Protein AF-U1NAF3-F1 (afdb_monomer_lite)

Foldseek 3Di:
DVVVVVVVVVQVLQDDVNAGQADPVNVVLDDPVLVVVSSVLSNLLLVCQCQQLVPNVVRDHDDPVLSNLLSVLVNVLQVVLCVVVVHHDPDDALVSVLVVLVVVVPDPPDDLLRSQSSNVSVQSSQVCCCPPVVDPDDHDHPDHGDNCVVPPPPDDDQDPVNVVVVVVVVVCPPPPPPPPPDDDDD

Radius of gyration: 25.32 Å; chains: 1; bounding box: 91×50×42 Å

Organism: NCBI:txid1238425

InterPro domains:
  IPR011010 DNA breaking-rejoining enzyme, catalytic core [SSF56349] (47-175)
  IPR044068 Core-binding (CB) domain [PS51900] (39-130)

Sequence (186 aa):
MEGQSMNRTYDNDNKHHGVPLVTEKSREYLNPRQEIDYREFRRSLAEWLDYQGKNPSKADGYSDSVVKTTMNRLDLFFRFIWEQQQRYTTSIRTDEADDWMKALAKRDDISESSACHYQKAAHKYFKYLRNEKDREITWEPAIEFSDPSTNYQVREYLTREERTQLREAVMEYETIPHYNSLSPEE

pLDDT: mean 83.72, std 15.88, range [37.69, 97.12]

Structure (mmCIF, N/CA/C/O backbone):
data_AF-U1NAF3-F1
#
_entry.id   AF-U1NAF3-F1
#
loop_
_atom_site.group_PDB
_atom_site.id
_atom_site.type_symbol
_atom_site.label_atom_id
_atom_site.label_alt_id
_atom_site.label_comp_id
_atom_site.label_asym_id
_atom_site.label_entity_id
_atom_site.label_seq_id
_atom_site.pdbx_PDB_ins_code
_atom_site.Cartn_x
_atom_site.Cartn_y
_atom_site.Cartn_z
_atom_site.occupancy
_atom_site.B_iso_or_equiv
_atom_site.auth_seq_id
_atom_site.auth_comp_id
_atom_site.auth_asym_id
_atom_site.auth_atom_id
_atom_site.pdbx_PDB_model_num
ATOM 1 N N . MET A 1 1 ? 5.310 -28.184 24.557 1.00 46.91 1 MET A N 1
ATOM 2 C CA . MET A 1 1 ? 5.696 -28.255 23.127 1.00 46.91 1 MET A CA 1
ATOM 3 C C . MET A 1 1 ? 4.593 -27.790 22.166 1.00 46.91 1 MET A C 1
ATOM 5 O O . MET A 1 1 ? 4.865 -27.694 20.982 1.00 46.91 1 MET A O 1
ATOM 9 N N . GLU A 1 2 ? 3.395 -27.414 22.632 1.00 43.25 2 GLU A N 1
ATOM 10 C CA . GLU A 1 2 ? 2.297 -26.962 21.749 1.00 43.25 2 GLU A CA 1
ATOM 11 C C . GLU A 1 2 ? 2.420 -25.498 21.285 1.00 43.25 2 GLU A C 1
ATOM 13 O O . GLU A 1 2 ? 1.990 -25.157 20.185 1.00 43.25 2 GLU A O 1
ATOM 18 N N . GLY A 1 3 ? 3.085 -24.638 22.069 1.00 41.44 3 GLY A N 1
ATOM 19 C CA . GLY A 1 3 ? 3.242 -23.214 21.742 1.00 41.44 3 GLY A CA 1
ATOM 20 C C . GLY A 1 3 ? 4.131 -22.919 20.525 1.00 41.44 3 GLY A C 1
ATOM 21 O O . GLY A 1 3 ? 3.900 -21.935 19.835 1.00 41.44 3 GLY A O 1
ATOM 22 N N . GLN A 1 4 ? 5.116 -23.772 20.211 1.00 41.09 4 GLN A N 1
ATOM 23 C CA . GLN A 1 4 ? 5.952 -23.602 19.008 1.00 41.09 4 GLN A CA 1
ATOM 24 C C . GLN A 1 4 ? 5.257 -24.103 17.733 1.00 41.09 4 GLN A C 1
ATOM 26 O O . GLN A 1 4 ? 5.462 -23.531 16.663 1.00 41.09 4 GLN A O 1
ATOM 31 N N . SER A 1 5 ? 4.408 -25.128 17.842 1.00 42.72 5 SER A N 1
ATOM 32 C CA . SER A 1 5 ? 3.664 -25.687 16.708 1.00 42.72 5 SER A CA 1
ATOM 33 C C . SER A 1 5 ? 2.532 -24.760 16.256 1.00 42.72 5 SER A C 1
ATOM 35 O O . SER A 1 5 ? 2.398 -24.513 15.063 1.00 42.72 5 SER A O 1
ATOM 37 N N . MET A 1 6 ? 1.788 -24.162 17.196 1.00 41.81 6 MET A N 1
ATOM 38 C CA . MET A 1 6 ? 0.748 -23.164 16.890 1.00 41.81 6 MET A CA 1
ATOM 39 C C . MET A 1 6 ? 1.330 -21.902 16.236 1.00 41.81 6 MET A C 1
ATOM 41 O O . MET A 1 6 ? 0.753 -21.377 15.288 1.00 41.81 6 MET A O 1
ATOM 45 N N . ASN A 1 7 ? 2.505 -21.447 16.687 1.00 52.59 7 ASN A N 1
ATOM 46 C CA . ASN A 1 7 ? 3.151 -20.243 16.158 1.00 52.59 7 ASN A CA 1
ATOM 47 C C . ASN A 1 7 ? 3.686 -20.443 14.722 1.00 52.59 7 ASN A C 1
ATOM 49 O O . ASN A 1 7 ? 3.641 -19.528 13.906 1.00 52.59 7 ASN A O 1
ATOM 53 N N . ARG A 1 8 ? 4.133 -21.663 14.375 1.00 50.62 8 ARG A N 1
ATOM 54 C CA . ARG A 1 8 ? 4.571 -22.014 13.009 1.00 50.62 8 ARG A CA 1
ATOM 55 C C . ARG A 1 8 ? 3.418 -22.093 12.007 1.00 50.62 8 ARG A C 1
ATOM 57 O O . ARG A 1 8 ? 3.578 -21.630 10.881 1.00 50.62 8 ARG A O 1
ATOM 64 N N . THR A 1 9 ? 2.278 -22.663 12.398 1.00 55.56 9 THR A N 1
ATOM 65 C CA . THR A 1 9 ? 1.084 -22.715 11.535 1.00 55.56 9 THR A CA 1
ATOM 66 C C . THR A 1 9 ? 0.524 -21.312 11.316 1.00 55.56 9 THR A C 1
ATOM 68 O O . THR A 1 9 ? 0.253 -20.926 10.184 1.00 55.56 9 THR A O 1
ATOM 71 N N . TYR A 1 10 ? 0.476 -20.502 12.379 1.00 56.78 10 TYR A N 1
ATOM 72 C CA . TYR A 1 10 ? 0.034 -19.111 12.308 1.00 56.78 10 TYR A CA 1
ATOM 73 C C . TYR A 1 10 ? 0.895 -18.243 11.376 1.00 56.78 10 TYR A C 1
ATOM 75 O O . TYR A 1 10 ? 0.372 -17.414 10.634 1.00 56.78 10 TYR A O 1
ATOM 83 N N . ASP A 1 11 ? 2.218 -18.439 11.385 1.00 63.47 11 ASP A N 1
ATOM 84 C CA . ASP A 1 11 ? 3.148 -17.679 10.541 1.00 63.47 11 ASP A CA 1
ATOM 85 C C . ASP A 1 11 ? 3.080 -18.071 9.051 1.00 63.47 11 ASP A C 1
ATOM 87 O O . ASP A 1 11 ? 3.305 -17.226 8.182 1.00 63.47 11 ASP A O 1
ATOM 91 N N . ASN A 1 12 ? 2.717 -19.321 8.733 1.00 68.00 12 ASN A N 1
ATOM 92 C CA . ASN A 1 12 ? 2.435 -19.730 7.351 1.00 68.00 12 ASN A CA 1
ATOM 93 C C . ASN A 1 12 ? 1.076 -19.207 6.866 1.00 68.00 12 ASN A C 1
ATOM 95 O O . ASN A 1 12 ? 0.981 -18.713 5.743 1.00 68.00 12 ASN A O 1
ATOM 99 N N . ASP A 1 13 ? 0.050 -19.225 7.719 1.00 81.12 13 ASP A N 1
ATOM 100 C CA . ASP A 1 13 ? -1.283 -18.715 7.375 1.00 81.12 13 ASP A CA 1
ATOM 101 C C . ASP A 1 13 ? -1.326 -17.182 7.257 1.00 81.12 13 ASP A C 1
ATOM 103 O O . ASP A 1 13 ? -2.229 -16.617 6.638 1.00 81.12 13 ASP A O 1
ATOM 107 N N . ASN A 1 14 ? -0.343 -16.473 7.810 1.00 87.38 14 ASN A N 1
ATOM 108 C CA . ASN A 1 14 ? -0.238 -15.020 7.703 1.00 87.38 14 ASN A CA 1
ATOM 109 C C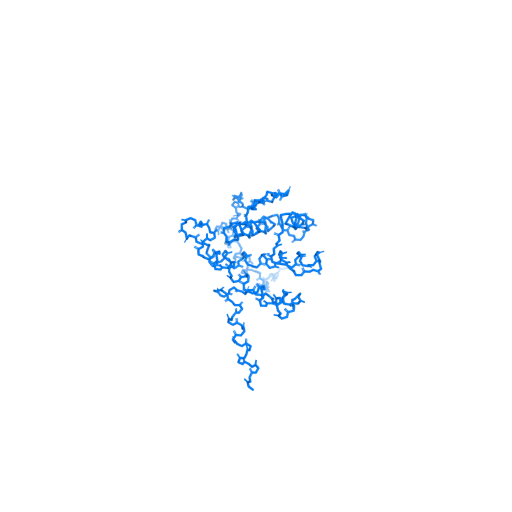 . ASN A 1 14 ? 0.554 -14.546 6.471 1.00 87.38 14 ASN A C 1
ATOM 111 O O . ASN A 1 14 ? 0.928 -13.374 6.400 1.00 87.38 14 ASN A O 1
ATOM 115 N N . LYS A 1 15 ? 0.849 -15.419 5.502 1.00 90.31 15 LYS A N 1
ATOM 116 C CA . LYS A 1 15 ? 1.635 -15.057 4.317 1.00 90.31 15 LYS A CA 1
ATOM 117 C C . LYS A 1 15 ? 0.923 -15.438 3.025 1.00 90.31 15 LYS A C 1
ATOM 119 O O . LYS A 1 15 ? 0.349 -16.513 2.911 1.00 90.31 15 LYS A O 1
ATOM 124 N N . HIS A 1 16 ? 1.039 -14.569 2.027 1.00 88.56 16 HIS A N 1
ATOM 125 C CA . HIS A 1 16 ? 0.713 -14.865 0.633 1.00 88.56 16 HIS A CA 1
ATOM 126 C C . HIS A 1 16 ? 1.976 -14.639 -0.204 1.00 88.56 16 HIS A C 1
ATOM 128 O O . HIS A 1 16 ? 2.497 -13.526 -0.226 1.00 88.56 16 HIS A O 1
ATOM 134 N N . HIS A 1 17 ? 2.539 -15.701 -0.791 1.00 86.56 17 HIS A N 1
ATOM 135 C CA . HIS A 1 17 ? 3.821 -15.671 -1.526 1.00 86.56 17 HIS A CA 1
ATOM 136 C C . HIS A 1 17 ? 4.950 -14.920 -0.776 1.00 86.56 17 HIS A C 1
ATOM 138 O O . HIS A 1 17 ? 5.700 -14.121 -1.332 1.00 86.56 17 HIS A O 1
ATOM 144 N N . GLY A 1 18 ? 5.053 -15.135 0.543 1.00 85.25 18 GLY A N 1
ATOM 145 C CA . GLY A 1 18 ? 6.051 -14.479 1.402 1.00 85.25 18 GLY A CA 1
ATOM 146 C C . GLY A 1 18 ? 5.739 -13.023 1.784 1.00 85.25 18 GLY A C 1
ATOM 147 O O . GLY A 1 18 ? 6.517 -12.402 2.511 1.00 85.25 18 GLY A O 1
ATOM 148 N N . VAL A 1 19 ? 4.607 -12.473 1.341 1.00 86.81 19 VAL A N 1
ATOM 149 C CA . VAL A 1 19 ? 4.095 -11.163 1.761 1.00 86.81 19 VAL A CA 1
ATOM 150 C C . VAL A 1 19 ? 3.282 -11.323 3.048 1.00 86.81 19 VAL A C 1
ATOM 152 O O . VAL A 1 19 ? 2.332 -12.106 3.050 1.00 86.81 19 VAL A O 1
ATOM 155 N N . PRO A 1 20 ? 3.604 -10.597 4.136 1.00 91.88 20 PRO A N 1
ATOM 156 C CA . PRO A 1 20 ? 2.815 -10.653 5.361 1.00 91.88 20 PRO A CA 1
ATOM 157 C C . PRO A 1 20 ? 1.426 -10.032 5.146 1.00 91.88 20 PRO A C 1
ATOM 159 O O . PRO A 1 20 ? 1.296 -8.872 4.739 1.00 91.88 20 PRO A O 1
ATOM 162 N N . LEU A 1 21 ? 0.382 -10.805 5.441 1.00 94.00 21 LEU A N 1
ATOM 163 C CA . LEU A 1 21 ? -1.014 -10.387 5.342 1.00 94.00 21 LEU A CA 1
ATOM 164 C C . LEU A 1 21 ? -1.362 -9.407 6.463 1.00 94.00 21 LEU A C 1
ATOM 166 O O . LEU A 1 21 ? -1.836 -8.310 6.179 1.00 94.00 21 LEU A O 1
ATOM 170 N N . VAL A 1 22 ? -1.043 -9.748 7.710 1.00 94.81 22 VAL A N 1
ATOM 171 C CA . VAL A 1 22 ? -1.152 -8.860 8.872 1.00 94.81 22 VAL A CA 1
ATOM 172 C C . VAL A 1 22 ? 0.248 -8.543 9.378 1.00 94.81 22 VAL A C 1
ATOM 174 O O . VAL A 1 22 ? 1.009 -9.442 9.744 1.00 94.81 22 VAL A O 1
ATOM 177 N N . THR A 1 23 ? 0.610 -7.262 9.380 1.00 94.12 23 THR A N 1
ATOM 178 C CA . THR A 1 23 ? 1.881 -6.813 9.957 1.00 94.12 23 THR A CA 1
ATOM 179 C C . THR A 1 23 ? 1.796 -6.776 11.482 1.00 94.12 23 THR A C 1
ATOM 181 O O . THR A 1 23 ? 0.712 -6.642 12.048 1.00 94.12 23 THR A O 1
ATOM 184 N N . GLU A 1 24 ? 2.942 -6.853 12.157 1.00 91.75 24 GLU A N 1
ATOM 185 C CA . GLU A 1 24 ? 3.007 -6.729 13.620 1.00 91.75 24 GLU A CA 1
ATOM 186 C C . GLU A 1 24 ? 2.400 -5.404 14.102 1.00 91.75 24 GLU A C 1
ATOM 188 O O . GLU A 1 24 ? 1.551 -5.407 14.985 1.00 91.75 24 GLU A O 1
ATOM 193 N N . LYS A 1 25 ? 2.710 -4.300 13.409 1.00 94.00 25 LYS A N 1
ATOM 194 C CA . LYS A 1 25 ? 2.124 -2.983 13.695 1.00 94.00 25 LYS A CA 1
ATOM 195 C C . LYS A 1 25 ? 0.609 -2.956 13.533 1.00 94.00 25 LYS A C 1
ATOM 197 O O . LYS A 1 25 ? -0.060 -2.271 14.287 1.00 94.00 25 LYS A O 1
ATOM 202 N N . SER A 1 26 ? 0.052 -3.660 12.548 1.00 94.00 26 SER A N 1
ATOM 203 C CA . SER A 1 26 ? -1.405 -3.749 12.394 1.00 94.00 26 SER A CA 1
ATOM 204 C C . SER A 1 26 ? -2.039 -4.581 13.496 1.00 94.00 26 SER A C 1
ATOM 206 O O . SER A 1 26 ? -3.124 -4.236 13.947 1.00 94.00 26 SER A O 1
ATOM 208 N N . ARG A 1 27 ? -1.359 -5.622 13.986 1.00 93.12 27 ARG A N 1
ATOM 209 C CA . ARG A 1 27 ? -1.853 -6.452 15.092 1.00 93.12 27 ARG A CA 1
ATOM 210 C C . ARG A 1 27 ? -2.098 -5.644 16.368 1.00 93.12 27 ARG A C 1
ATOM 212 O O . ARG A 1 27 ? -3.056 -5.930 17.072 1.00 93.12 27 ARG A O 1
ATOM 219 N N . GLU A 1 28 ? -1.303 -4.607 16.628 1.00 93.56 28 GLU A N 1
ATOM 220 C CA . GLU A 1 28 ? -1.479 -3.715 17.788 1.00 93.56 28 GLU A CA 1
ATOM 221 C C . GLU A 1 28 ? -2.848 -3.003 17.815 1.00 93.56 28 GLU A C 1
ATOM 223 O O . GLU A 1 28 ? -3.338 -2.661 18.889 1.00 93.56 28 GLU A O 1
ATOM 228 N N . TYR A 1 29 ? -3.494 -2.822 16.657 1.00 92.62 29 TYR A N 1
ATOM 229 C CA . TYR A 1 29 ? -4.808 -2.172 16.531 1.00 92.62 29 TYR A CA 1
ATOM 230 C C . TYR A 1 29 ? -5.981 -3.161 16.554 1.00 92.62 29 TYR A C 1
ATOM 232 O O . TYR A 1 29 ? -7.140 -2.740 16.563 1.00 92.62 29 TYR A O 1
ATOM 240 N N . LEU A 1 30 ? -5.709 -4.467 16.497 1.00 94.38 30 LEU A N 1
ATOM 241 C CA . LEU A 1 30 ? -6.710 -5.483 16.188 1.00 94.38 30 LEU A CA 1
ATOM 242 C C . LEU A 1 30 ? -6.929 -6.410 17.377 1.00 94.38 30 LEU A C 1
ATOM 244 O O . LEU A 1 30 ? -5.997 -6.945 17.970 1.00 94.38 30 LEU A O 1
ATOM 248 N N . ASN A 1 31 ? -8.196 -6.672 17.685 1.00 93.88 31 ASN A N 1
ATOM 249 C CA . ASN A 1 31 ? -8.542 -7.813 18.525 1.00 93.88 31 ASN A CA 1
ATOM 250 C C . ASN A 1 31 ? -8.482 -9.127 17.709 1.00 93.88 31 ASN A C 1
ATOM 252 O O . ASN A 1 31 ? -8.490 -9.084 16.477 1.00 93.88 31 ASN A O 1
ATOM 256 N N . PRO A 1 32 ? -8.510 -10.312 18.352 1.00 93.38 32 PRO A N 1
ATOM 257 C CA . PRO A 1 32 ? -8.361 -11.588 17.645 1.00 93.38 32 PRO A CA 1
ATOM 258 C C . PRO A 1 32 ? -9.374 -11.833 16.515 1.00 93.38 32 PRO A C 1
ATOM 260 O O . PRO A 1 32 ? -9.040 -12.461 15.514 1.00 93.38 32 PRO A O 1
ATOM 263 N N . ARG A 1 33 ? -10.616 -11.338 16.638 1.00 93.69 33 ARG A N 1
ATOM 264 C CA . ARG A 1 33 ? -11.631 -11.484 15.578 1.00 93.69 33 ARG A CA 1
ATOM 265 C C . ARG A 1 33 ? -11.347 -10.557 14.399 1.00 93.69 33 ARG A C 1
ATOM 267 O O . ARG A 1 33 ? -11.470 -10.982 13.257 1.00 93.69 33 ARG A O 1
ATOM 274 N N . GLN A 1 34 ? -10.953 -9.318 14.681 1.00 95.88 34 GLN A N 1
ATOM 275 C CA . GLN A 1 34 ? -10.576 -8.340 13.660 1.00 95.88 34 GLN A CA 1
ATOM 276 C C . GLN A 1 34 ? -9.285 -8.744 12.945 1.00 95.88 34 GLN A C 1
ATOM 278 O O . GLN A 1 34 ? -9.158 -8.503 11.752 1.00 95.88 34 GLN A O 1
ATOM 283 N N . GLU A 1 35 ? -8.344 -9.387 13.640 1.00 94.81 35 GLU A N 1
ATOM 284 C CA . GLU A 1 35 ? -7.125 -9.909 13.020 1.00 94.81 35 GLU A CA 1
ATOM 285 C C . GLU A 1 35 ? -7.443 -10.994 11.987 1.00 94.81 35 GLU A C 1
ATOM 287 O O . GLU A 1 35 ? -6.896 -10.960 10.885 1.00 94.81 35 GLU A O 1
ATOM 292 N N . ILE A 1 36 ? -8.360 -11.915 12.304 1.00 94.25 36 ILE A N 1
ATOM 293 C CA . ILE A 1 36 ? -8.815 -12.942 11.358 1.00 94.25 36 ILE A CA 1
ATOM 294 C C . ILE A 1 36 ? -9.509 -12.288 10.157 1.00 94.25 36 ILE A C 1
ATOM 296 O O . ILE A 1 36 ? -9.112 -12.549 9.026 1.00 94.25 36 ILE A O 1
ATOM 300 N N . ASP A 1 37 ? -10.484 -11.403 10.389 1.00 95.25 37 ASP A N 1
ATOM 301 C CA . ASP A 1 37 ? -11.209 -10.707 9.312 1.00 95.25 37 ASP A CA 1
ATOM 302 C C . ASP A 1 37 ? -10.259 -9.905 8.408 1.00 95.25 37 ASP A C 1
ATOM 304 O O . ASP A 1 37 ? -10.293 -10.016 7.181 1.00 95.25 37 ASP A O 1
ATOM 308 N N . TYR A 1 38 ? -9.328 -9.160 9.010 1.00 96.06 38 TYR A N 1
ATOM 309 C CA . TYR A 1 38 ? -8.346 -8.374 8.273 1.00 96.06 38 TYR A CA 1
ATOM 310 C C . TYR A 1 38 ? -7.401 -9.256 7.464 1.00 96.06 38 TYR A C 1
ATOM 312 O O . TYR A 1 38 ? -7.083 -8.919 6.325 1.00 96.06 38 TYR A O 1
ATOM 320 N N . ARG A 1 39 ? -6.966 -10.391 8.021 1.00 95.50 39 ARG A N 1
ATOM 321 C CA . ARG A 1 39 ? -6.111 -11.348 7.317 1.00 95.50 39 ARG A CA 1
ATOM 322 C C . ARG A 1 39 ? -6.809 -11.930 6.095 1.00 95.50 39 ARG A C 1
ATOM 324 O O . ARG A 1 39 ? -6.196 -11.950 5.030 1.00 95.50 39 ARG A O 1
ATOM 331 N N . GLU A 1 40 ? -8.061 -12.358 6.230 1.00 95.00 40 GLU A N 1
ATOM 332 C CA . GLU A 1 40 ? -8.843 -12.891 5.109 1.00 95.00 40 GLU A CA 1
ATOM 333 C C . GLU A 1 40 ? -9.069 -11.820 4.039 1.00 95.00 40 GLU A C 1
ATOM 335 O O . GLU A 1 40 ? -8.797 -12.044 2.861 1.00 95.00 40 GLU A O 1
ATOM 340 N N . PHE A 1 41 ? -9.442 -10.605 4.447 1.00 95.56 41 PHE A N 1
ATOM 341 C CA . PHE A 1 41 ? -9.569 -9.475 3.531 1.00 95.56 41 PHE A CA 1
ATOM 342 C C . PHE A 1 41 ? -8.256 -9.192 2.771 1.00 95.56 41 PHE A C 1
ATOM 344 O O . PHE A 1 41 ? -8.255 -9.032 1.546 1.00 95.56 41 PHE A O 1
ATOM 351 N N . ARG A 1 42 ? -7.123 -9.152 3.484 1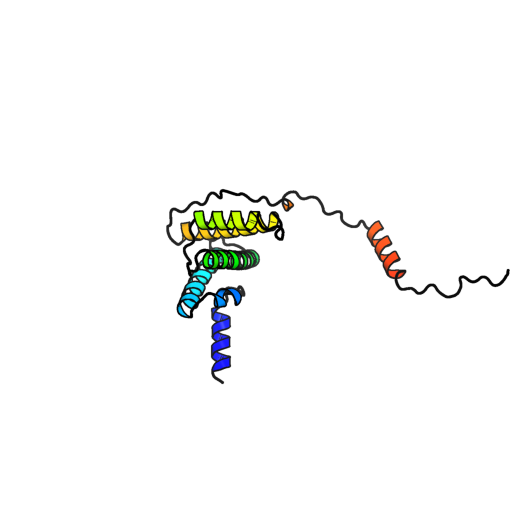.00 95.94 42 ARG A N 1
ATOM 352 C CA . ARG A 1 42 ? -5.785 -8.927 2.912 1.00 95.94 42 ARG A CA 1
ATOM 353 C C . ARG A 1 42 ? -5.371 -10.059 1.976 1.00 95.94 42 ARG A C 1
ATOM 355 O O . ARG A 1 42 ? -4.708 -9.783 0.980 1.00 95.94 42 ARG A O 1
ATOM 362 N N . ARG A 1 43 ? -5.760 -11.301 2.276 1.00 95.62 43 ARG A N 1
ATOM 363 C CA . ARG A 1 43 ? -5.510 -12.475 1.432 1.00 95.62 43 ARG A CA 1
ATOM 364 C C . ARG A 1 43 ? -6.247 -12.361 0.106 1.00 95.62 43 ARG A C 1
ATOM 366 O O . ARG A 1 43 ? -5.591 -12.403 -0.928 1.00 95.62 43 ARG A O 1
ATOM 373 N N . SER A 1 44 ? -7.556 -12.105 0.136 1.00 94.81 44 SER A N 1
ATOM 374 C CA . SER A 1 44 ? -8.347 -11.923 -1.088 1.00 94.81 44 SER A CA 1
ATOM 375 C C . SER A 1 44 ? -7.817 -10.774 -1.946 1.00 94.81 44 SER A C 1
ATOM 377 O O . SER A 1 44 ? -7.740 -10.884 -3.166 1.00 94.81 44 SER A O 1
ATOM 379 N N . LEU A 1 45 ? -7.393 -9.676 -1.312 1.00 95.31 45 LEU A N 1
ATOM 380 C CA . LEU A 1 45 ? -6.772 -8.564 -2.023 1.00 95.31 45 LEU A CA 1
ATOM 381 C C . LEU A 1 45 ? -5.431 -8.957 -2.664 1.00 95.31 45 LEU A C 1
ATOM 383 O O . LEU A 1 45 ? -5.172 -8.569 -3.801 1.00 95.31 45 LEU A O 1
ATOM 387 N N . ALA A 1 46 ? -4.574 -9.693 -1.952 1.00 95.50 46 ALA A N 1
ATOM 388 C CA . ALA A 1 46 ? -3.288 -10.141 -2.481 1.00 95.50 46 ALA A CA 1
ATOM 389 C C . ALA A 1 46 ? -3.464 -11.100 -3.663 1.00 95.50 46 ALA A C 1
ATOM 391 O O . ALA A 1 46 ? -2.865 -10.870 -4.708 1.00 95.50 46 ALA A O 1
ATOM 392 N N . GLU A 1 47 ? -4.341 -12.095 -3.527 1.00 93.94 47 GLU A N 1
ATOM 393 C CA . GLU A 1 47 ? -4.680 -13.045 -4.591 1.00 93.94 47 GLU A CA 1
ATOM 394 C C . GLU A 1 47 ? -5.257 -12.324 -5.811 1.00 93.94 47 GLU A C 1
ATOM 396 O O . GLU A 1 47 ? -4.847 -12.569 -6.944 1.00 93.94 47 GLU A O 1
ATOM 401 N N . TRP A 1 48 ? -6.155 -11.359 -5.601 1.00 94.94 48 TRP A N 1
ATOM 402 C CA . TRP A 1 48 ? -6.670 -10.566 -6.709 1.00 94.94 48 TRP A CA 1
ATOM 403 C C . TRP A 1 48 ? -5.566 -9.755 -7.394 1.00 94.94 48 TRP A C 1
ATOM 405 O O . TRP A 1 48 ? -5.522 -9.696 -8.621 1.00 94.94 48 TRP A O 1
ATOM 415 N N . LEU A 1 49 ? -4.646 -9.149 -6.637 1.00 94.81 49 LEU A N 1
ATOM 416 C CA . LEU A 1 49 ? -3.507 -8.436 -7.218 1.00 94.81 49 LEU A CA 1
ATOM 417 C C . LEU A 1 49 ? -2.599 -9.370 -8.030 1.00 94.81 49 LEU A C 1
ATOM 419 O O . LEU A 1 49 ? -2.132 -8.945 -9.086 1.00 94.81 49 LEU A O 1
ATOM 423 N N . ASP A 1 50 ? -2.384 -10.595 -7.556 1.00 92.88 50 ASP A N 1
ATOM 424 C CA . ASP A 1 50 ? -1.509 -11.610 -8.155 1.00 92.88 50 ASP A CA 1
ATOM 425 C C . ASP A 1 50 ? -2.082 -12.218 -9.442 1.00 92.88 50 ASP A C 1
ATOM 427 O O . ASP A 1 50 ? -1.352 -12.432 -10.405 1.00 92.88 50 ASP A O 1
ATOM 431 N N . TYR A 1 51 ? -3.402 -12.422 -9.508 1.00 90.31 51 TYR A N 1
ATOM 432 C CA . TYR A 1 51 ? -4.039 -13.102 -10.644 1.00 90.31 51 TYR A CA 1
ATOM 433 C C . TYR A 1 51 ? -4.797 -12.175 -11.600 1.00 90.31 51 TYR A C 1
ATOM 435 O O . TYR A 1 51 ? -4.967 -12.506 -12.768 1.00 90.31 51 TYR A O 1
ATOM 443 N N . GLN A 1 52 ? -5.289 -11.025 -11.135 1.00 90.31 52 GLN A N 1
ATOM 444 C CA . GLN A 1 52 ? -6.229 -10.192 -11.906 1.00 90.31 52 GLN A CA 1
ATOM 445 C C . GLN A 1 52 ? -5.927 -8.688 -11.861 1.00 90.31 52 GLN A C 1
ATOM 447 O O . GLN A 1 52 ? -6.466 -7.912 -12.653 1.00 90.31 52 GLN A O 1
ATOM 452 N N . GLY A 1 53 ? -5.086 -8.232 -10.933 1.00 86.12 53 GLY A N 1
ATOM 453 C CA . GLY A 1 53 ? -5.042 -6.824 -10.550 1.00 86.12 53 GLY A CA 1
ATOM 454 C C . GLY A 1 53 ? -4.626 -5.864 -11.663 1.00 86.12 53 GLY A C 1
ATOM 455 O O . GLY A 1 53 ? -5.069 -4.708 -11.689 1.00 86.12 53 GLY A O 1
ATOM 456 N N . LYS A 1 54 ? -3.793 -6.312 -12.606 1.00 87.19 54 LYS A N 1
ATOM 457 C CA . LYS A 1 54 ? -3.287 -5.470 -13.692 1.00 87.19 54 LYS A CA 1
ATOM 458 C C . LYS A 1 54 ? -4.328 -5.332 -14.794 1.00 87.19 54 LYS A C 1
ATOM 460 O O . LYS A 1 54 ? -4.725 -4.205 -15.106 1.00 87.19 54 LYS A O 1
ATOM 465 N N . ASN A 1 55 ? -4.850 -6.443 -15.299 1.00 83.44 55 ASN A N 1
ATOM 466 C CA . ASN A 1 55 ? -5.969 -6.461 -16.228 1.00 83.44 55 ASN A CA 1
ATOM 467 C C . ASN A 1 55 ? -6.980 -7.563 -15.860 1.00 83.44 55 ASN A C 1
ATOM 469 O O . ASN A 1 55 ? -6.814 -8.704 -16.301 1.00 83.44 55 ASN A O 1
ATOM 473 N N . PRO A 1 56 ? -8.062 -7.208 -15.138 1.00 81.19 56 PRO A N 1
ATOM 474 C CA . PRO A 1 56 ? -9.067 -8.178 -14.707 1.00 81.19 56 PRO A CA 1
ATOM 475 C C . PRO A 1 56 ? -9.706 -8.931 -15.878 1.00 81.19 56 PRO A C 1
ATOM 477 O O . PRO A 1 56 ? -9.890 -10.139 -15.814 1.00 81.19 56 PRO A O 1
ATOM 480 N N . SER A 1 57 ? -9.938 -8.250 -17.008 1.00 78.50 57 SER A N 1
ATOM 481 C CA . SER A 1 57 ? -10.555 -8.859 -18.198 1.00 78.50 57 SER A CA 1
ATOM 482 C C . SER A 1 57 ? -9.717 -9.959 -18.864 1.00 78.50 57 SER A C 1
ATOM 484 O O . SER A 1 57 ? -10.248 -10.732 -19.656 1.00 78.50 57 SER A O 1
ATOM 486 N N . LYS A 1 58 ? -8.411 -10.022 -18.573 1.00 82.00 58 LYS A N 1
ATOM 487 C CA . LYS A 1 58 ? -7.474 -10.992 -19.161 1.00 82.00 58 LYS A CA 1
ATOM 488 C C . LYS A 1 58 ? -6.855 -11.941 -18.135 1.00 82.00 58 LYS A C 1
ATOM 490 O O . LYS A 1 58 ? -5.967 -12.693 -18.521 1.00 82.00 58 LYS A O 1
ATOM 495 N N . ALA A 1 59 ? -7.278 -11.880 -16.868 1.00 82.31 59 ALA A N 1
ATOM 496 C CA . ALA A 1 59 ? -6.607 -12.571 -15.763 1.00 82.31 59 ALA A CA 1
ATOM 497 C C . ALA A 1 59 ? -5.076 -12.337 -15.773 1.00 82.31 59 ALA A C 1
ATOM 499 O O . ALA A 1 59 ? -4.285 -13.268 -15.650 1.00 82.31 59 ALA A O 1
ATOM 500 N N . ASP A 1 60 ? -4.668 -11.078 -15.995 1.00 86.69 60 ASP A N 1
ATOM 501 C CA . ASP A 1 60 ? -3.268 -10.643 -15.891 1.00 86.69 60 ASP A CA 1
ATOM 502 C C . ASP A 1 60 ? -3.092 -9.902 -14.564 1.00 86.69 60 ASP A C 1
ATOM 504 O O . ASP A 1 60 ? -3.715 -8.856 -14.333 1.00 86.69 60 ASP A O 1
ATOM 508 N N . GLY A 1 61 ? -2.258 -10.441 -13.683 1.00 91.56 61 GLY A N 1
ATOM 509 C CA . GLY A 1 61 ? -1.949 -9.848 -12.391 1.00 91.56 61 GLY A CA 1
ATOM 510 C C . GLY A 1 61 ? -0.681 -9.000 -12.376 1.00 91.56 61 GLY A C 1
ATOM 511 O O . GLY A 1 61 ? -0.081 -8.662 -13.399 1.00 91.56 61 GLY A O 1
ATOM 512 N N . TYR A 1 62 ? -0.297 -8.581 -11.178 1.00 93.00 62 TYR A N 1
ATOM 513 C CA . TYR A 1 62 ? 0.948 -7.869 -10.918 1.00 93.00 62 TYR A CA 1
ATOM 514 C C . TYR A 1 62 ? 2.061 -8.845 -10.528 1.00 93.00 62 TYR A C 1
ATOM 516 O O . TYR A 1 62 ? 1.794 -9.899 -9.977 1.00 93.00 62 TYR A O 1
ATOM 524 N N . SER A 1 63 ? 3.323 -8.466 -10.748 1.00 91.44 63 SER A N 1
ATOM 525 C CA . SER A 1 63 ? 4.461 -9.253 -10.254 1.00 91.44 63 SER A CA 1
ATOM 526 C C . SER A 1 63 ? 4.512 -9.295 -8.723 1.00 91.44 63 SER A C 1
ATOM 528 O O . SER A 1 63 ? 4.148 -8.310 -8.072 1.00 91.44 63 SER A O 1
ATOM 530 N N . ASP A 1 64 ? 5.097 -10.349 -8.149 1.00 91.00 64 ASP A N 1
ATOM 531 C CA . ASP A 1 64 ? 5.272 -10.541 -6.697 1.00 91.00 64 ASP A CA 1
ATOM 532 C C . ASP A 1 64 ? 5.844 -9.305 -5.992 1.00 91.00 64 ASP A C 1
ATOM 534 O O . ASP A 1 64 ? 5.394 -8.899 -4.920 1.00 91.00 64 ASP A O 1
ATOM 538 N N . SER A 1 65 ? 6.832 -8.656 -6.618 1.00 91.75 65 SER A N 1
ATOM 539 C CA . SER A 1 65 ? 7.441 -7.421 -6.118 1.00 91.75 65 SER A CA 1
ATOM 540 C C . SER A 1 65 ? 6.419 -6.291 -5.977 1.00 91.75 65 SER A C 1
ATOM 542 O O . SER A 1 65 ? 6.386 -5.598 -4.961 1.00 91.75 65 SER A O 1
ATOM 544 N N . VAL A 1 66 ? 5.542 -6.129 -6.967 1.00 93.19 66 VAL A N 1
ATOM 545 C CA . VAL A 1 66 ? 4.502 -5.102 -6.985 1.00 93.19 66 VAL A CA 1
ATOM 546 C C . VAL A 1 66 ? 3.392 -5.447 -5.999 1.00 93.19 66 VAL A C 1
ATOM 548 O O . VAL A 1 66 ? 2.914 -4.536 -5.316 1.00 93.19 66 VAL A O 1
ATOM 551 N N . VAL A 1 67 ? 3.006 -6.721 -5.883 1.00 94.69 67 VAL A N 1
ATOM 552 C CA . VAL A 1 67 ? 2.051 -7.197 -4.870 1.00 94.69 67 VAL A CA 1
ATOM 553 C C . VAL A 1 67 ? 2.593 -6.881 -3.478 1.00 94.69 67 VAL A C 1
ATOM 555 O O . VAL A 1 67 ? 1.955 -6.143 -2.727 1.00 94.69 67 VAL A O 1
ATOM 558 N N . LYS A 1 68 ? 3.823 -7.306 -3.168 1.00 94.31 68 LYS A N 1
ATOM 559 C CA . LYS A 1 68 ? 4.489 -7.056 -1.882 1.00 94.31 68 LYS A CA 1
ATOM 560 C C . LYS A 1 68 ? 4.527 -5.576 -1.520 1.00 94.31 68 LYS A C 1
ATOM 562 O O . LYS A 1 68 ? 4.115 -5.191 -0.425 1.00 94.31 68 LYS A O 1
ATOM 567 N N . THR A 1 69 ? 5.002 -4.725 -2.429 1.00 94.75 69 THR A N 1
ATOM 568 C CA . THR A 1 69 ? 5.094 -3.289 -2.146 1.00 94.75 69 THR A CA 1
ATOM 569 C C . THR A 1 69 ? 3.710 -2.648 -2.013 1.00 94.75 69 THR A C 1
ATOM 571 O O . THR A 1 69 ? 3.520 -1.797 -1.146 1.00 94.75 69 THR A O 1
ATOM 574 N N . THR A 1 70 ? 2.726 -3.068 -2.815 1.00 96.00 70 THR A N 1
ATOM 575 C CA . THR A 1 70 ? 1.339 -2.580 -2.703 1.00 96.00 70 THR A CA 1
ATOM 576 C C . THR A 1 70 ? 0.741 -2.965 -1.349 1.00 96.00 70 THR A C 1
ATOM 578 O O . THR A 1 70 ? 0.213 -2.101 -0.656 1.00 96.00 70 THR A O 1
ATOM 581 N N . MET A 1 71 ? 0.901 -4.218 -0.919 1.00 96.44 71 MET A N 1
ATOM 582 C CA . MET A 1 71 ? 0.415 -4.703 0.375 1.00 96.44 71 MET A CA 1
ATOM 583 C C . MET A 1 71 ? 1.052 -3.949 1.548 1.00 96.44 71 MET A C 1
ATOM 585 O O . MET A 1 71 ? 0.346 -3.544 2.469 1.00 96.44 71 MET A O 1
ATOM 589 N N . ASN A 1 72 ? 2.356 -3.676 1.521 1.00 94.69 72 ASN A N 1
ATOM 590 C CA . ASN A 1 72 ? 2.996 -2.887 2.582 1.00 94.69 72 ASN A CA 1
ATOM 591 C C . ASN A 1 72 ? 2.481 -1.439 2.638 1.00 94.69 72 ASN A C 1
ATOM 593 O O . ASN A 1 72 ? 2.271 -0.893 3.718 1.00 94.69 72 ASN A O 1
ATOM 597 N N . ARG A 1 73 ? 2.242 -0.812 1.481 1.00 95.69 73 ARG A N 1
ATOM 598 C CA . ARG A 1 73 ? 1.705 0.557 1.412 1.00 95.69 73 ARG A CA 1
ATOM 599 C C . ARG A 1 73 ? 0.254 0.630 1.870 1.00 95.69 73 ARG A C 1
ATOM 601 O O . ARG A 1 73 ? -0.112 1.559 2.581 1.00 95.69 73 ARG A O 1
ATOM 608 N N . LEU A 1 74 ? -0.553 -0.361 1.504 1.00 97.00 74 LEU A N 1
ATOM 609 C CA . LEU A 1 74 ? -1.937 -0.440 1.953 1.00 97.00 74 LEU A CA 1
ATOM 610 C C . LEU A 1 74 ? -2.040 -0.685 3.457 1.00 97.00 74 LEU A C 1
ATOM 612 O O . LEU A 1 74 ? -2.935 -0.140 4.080 1.00 97.00 74 LEU A O 1
ATOM 616 N N . ASP A 1 75 ? -1.114 -1.432 4.059 1.00 96.44 75 ASP A N 1
ATOM 617 C CA . ASP A 1 75 ? -1.084 -1.611 5.516 1.00 96.44 75 ASP A CA 1
ATOM 618 C C . ASP A 1 75 ? -0.946 -0.270 6.260 1.00 96.44 75 ASP A C 1
ATOM 620 O O . ASP A 1 75 ? -1.664 -0.022 7.225 1.00 96.44 75 ASP A O 1
ATOM 624 N N . LEU A 1 76 ? -0.081 0.624 5.769 1.00 95.69 76 LEU A N 1
ATOM 625 C CA . LEU A 1 76 ? 0.044 1.986 6.298 1.00 95.69 76 LEU A CA 1
ATOM 626 C C . LEU A 1 76 ? -1.241 2.797 6.103 1.00 95.69 76 LEU A C 1
ATOM 628 O O . LEU A 1 76 ? -1.658 3.498 7.021 1.00 95.69 76 LEU A O 1
ATOM 632 N N . PHE A 1 77 ? -1.870 2.676 4.933 1.00 96.81 77 PHE A N 1
ATOM 633 C CA . PHE A 1 77 ? -3.124 3.360 4.627 1.00 96.81 77 PHE A CA 1
ATOM 634 C C . PHE A 1 77 ? -4.265 2.917 5.557 1.00 96.81 77 PHE A C 1
ATOM 636 O O . PHE A 1 77 ? -4.915 3.764 6.161 1.00 96.81 77 PHE A O 1
ATOM 643 N N . PHE A 1 78 ? -4.465 1.607 5.750 1.00 97.12 78 PHE A N 1
ATOM 644 C CA . PHE A 1 78 ? -5.473 1.085 6.682 1.00 97.12 78 PHE A CA 1
ATOM 645 C C . PHE A 1 78 ? -5.218 1.554 8.113 1.00 97.12 78 PHE A C 1
ATOM 647 O O . PHE A 1 78 ? -6.136 2.062 8.752 1.00 97.12 78 PHE A O 1
ATOM 654 N N . ARG A 1 79 ? -3.974 1.448 8.600 1.00 96.06 79 ARG A N 1
ATOM 655 C CA . ARG A 1 79 ? -3.630 1.892 9.958 1.00 96.06 79 ARG A CA 1
ATOM 656 C C . ARG A 1 79 ? -3.884 3.377 10.172 1.00 96.06 79 ARG A C 1
ATOM 658 O O . ARG A 1 79 ? -4.422 3.738 11.211 1.00 96.06 79 ARG A O 1
ATOM 665 N N . PHE A 1 80 ? -3.568 4.218 9.189 1.00 96.19 80 PHE A N 1
ATOM 666 C CA 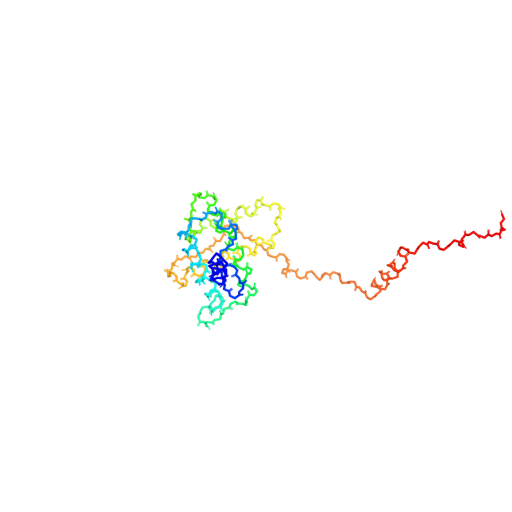. PHE A 1 80 ? -3.894 5.639 9.265 1.00 96.19 80 PHE A CA 1
ATOM 667 C C . PHE A 1 80 ? -5.397 5.876 9.407 1.00 96.19 80 PHE A C 1
ATOM 669 O O . PHE A 1 80 ? -5.810 6.653 10.260 1.00 96.19 80 PHE A O 1
ATOM 676 N N . ILE A 1 81 ? -6.226 5.184 8.621 1.00 96.69 81 ILE A N 1
ATOM 677 C CA . ILE A 1 81 ? -7.683 5.322 8.734 1.00 96.69 81 ILE A CA 1
ATOM 678 C C . ILE A 1 81 ? -8.186 4.828 10.092 1.00 96.69 81 ILE A C 1
ATOM 680 O O . ILE A 1 81 ? -9.028 5.484 10.706 1.00 96.69 81 ILE A O 1
ATOM 684 N N . TRP A 1 82 ? -7.655 3.713 10.598 1.00 96.69 82 TRP A N 1
ATOM 685 C CA . TRP A 1 82 ? -8.038 3.201 11.914 1.00 96.69 82 TRP A CA 1
ATOM 686 C C . TRP A 1 82 ? -7.665 4.156 13.040 1.00 96.69 82 TRP A C 1
ATOM 688 O O . TRP A 1 82 ? -8.446 4.330 13.971 1.00 96.69 82 TRP A O 1
ATOM 698 N N . GLU A 1 83 ? -6.508 4.803 12.933 1.00 95.56 83 GLU A N 1
ATOM 699 C CA . GLU A 1 83 ? -6.060 5.824 13.872 1.00 95.56 83 GLU A CA 1
ATOM 700 C C . GLU A 1 83 ? -6.916 7.095 13.780 1.00 95.56 83 GLU A C 1
ATOM 702 O O . GLU A 1 83 ? -7.361 7.607 14.803 1.00 95.56 83 GLU A O 1
ATOM 707 N N . GLN A 1 84 ? -7.235 7.579 12.578 1.00 93.81 84 GLN A N 1
ATOM 708 C CA . GLN A 1 84 ? -8.085 8.764 12.406 1.00 93.81 84 GLN A CA 1
ATOM 709 C C . GLN A 1 84 ? -9.514 8.540 12.920 1.00 93.81 84 GLN A C 1
ATOM 711 O O . GLN A 1 84 ? -10.092 9.418 13.556 1.00 93.81 84 GLN A O 1
ATOM 716 N N . GLN A 1 85 ? -10.091 7.364 12.668 1.00 92.62 85 GLN A N 1
ATOM 717 C CA . GLN A 1 85 ? -11.477 7.060 13.043 1.00 92.62 85 GLN A CA 1
ATOM 718 C C . GLN A 1 85 ? -11.617 6.384 14.405 1.00 92.62 85 GLN A C 1
ATOM 720 O O . GLN A 1 85 ? -12.742 6.136 14.844 1.00 92.62 85 GLN A O 1
ATOM 725 N N . GLN A 1 86 ? -10.496 6.032 15.042 1.00 93.69 86 GLN A N 1
ATOM 726 C CA . GLN A 1 86 ? -10.453 5.242 16.274 1.00 93.69 86 GLN A CA 1
ATOM 727 C C . GLN A 1 86 ? -11.276 3.943 16.167 1.00 93.69 86 GLN A C 1
ATOM 729 O O . GLN A 1 86 ? -11.915 3.503 17.124 1.00 93.69 86 GLN A O 1
ATOM 734 N N . ARG A 1 87 ? -11.304 3.332 14.972 1.00 93.81 87 ARG A N 1
ATOM 735 C CA . ARG A 1 87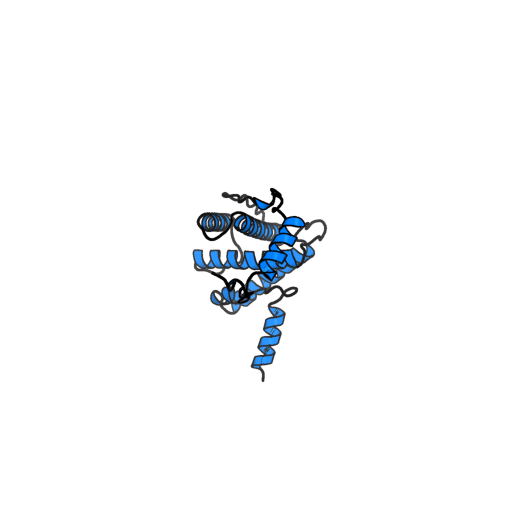 ? -12.076 2.111 14.703 1.00 93.81 87 ARG A CA 1
ATOM 736 C C . ARG A 1 87 ? -11.485 1.274 13.575 1.00 93.81 87 ARG A C 1
ATOM 738 O O . ARG A 1 87 ? -10.972 1.793 12.589 1.00 93.81 87 ARG A O 1
ATOM 745 N N . TYR A 1 88 ? -11.673 -0.034 13.682 1.00 95.19 88 TYR A N 1
ATOM 746 C CA . TYR A 1 88 ? -11.358 -0.980 12.618 1.00 95.19 88 TYR A CA 1
ATOM 747 C C . TYR A 1 88 ? -12.358 -0.890 11.453 1.00 95.19 88 TYR A C 1
ATOM 749 O O . TYR A 1 88 ? -13.572 -0.899 11.667 1.00 95.19 88 TYR A O 1
ATOM 757 N N . THR A 1 89 ? -11.846 -0.857 10.219 1.00 94.12 89 THR A N 1
ATOM 758 C CA . THR 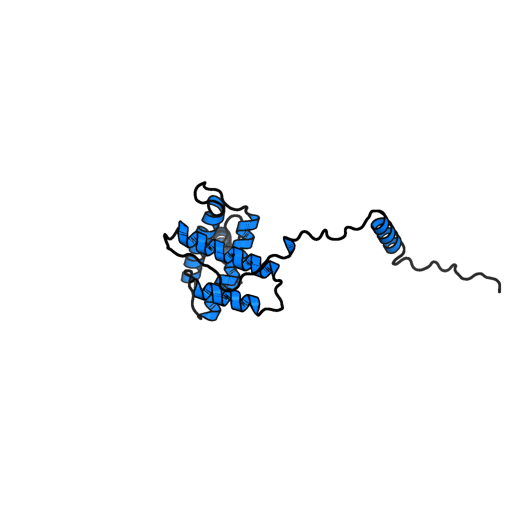A 1 89 ? -12.636 -0.991 8.984 1.00 94.12 89 THR A CA 1
ATOM 759 C C . THR A 1 89 ? -11.790 -1.531 7.825 1.00 94.12 89 THR A C 1
ATOM 761 O O . THR A 1 89 ? -10.629 -1.159 7.663 1.00 94.12 89 THR A O 1
ATOM 764 N N . THR A 1 90 ? -12.378 -2.380 6.982 1.00 92.81 90 THR A N 1
ATOM 765 C CA . THR A 1 90 ? -11.812 -2.823 5.690 1.00 92.81 90 THR A CA 1
ATOM 766 C C . THR A 1 90 ? -12.467 -2.134 4.493 1.00 92.81 90 THR A C 1
ATOM 768 O O . THR A 1 90 ? -12.027 -2.310 3.355 1.00 92.81 90 THR A O 1
ATOM 771 N N . SER A 1 91 ? -13.511 -1.339 4.741 1.00 91.06 91 SER A N 1
ATOM 772 C CA . SER A 1 91 ? -14.287 -0.615 3.736 1.00 91.06 91 SER A CA 1
ATOM 773 C C . SER A 1 91 ? -13.986 0.876 3.845 1.00 91.06 91 SER A C 1
ATOM 775 O O . SER A 1 91 ? -14.740 1.613 4.479 1.00 91.06 91 SER A O 1
ATOM 777 N N . ILE A 1 92 ? -12.875 1.291 3.241 1.00 93.00 92 ILE A N 1
ATOM 778 C CA . ILE A 1 92 ? -12.448 2.687 3.177 1.00 93.00 92 ILE A CA 1
ATOM 779 C C . ILE A 1 92 ? -13.214 3.399 2.058 1.00 93.00 92 ILE A C 1
ATOM 781 O O . ILE A 1 92 ? -13.365 2.871 0.952 1.00 93.00 92 ILE A O 1
ATOM 785 N N . ARG A 1 93 ? -13.708 4.599 2.351 1.00 92.44 93 ARG A N 1
ATOM 786 C CA . ARG A 1 93 ? -14.414 5.474 1.411 1.00 92.44 93 ARG A CA 1
ATOM 787 C C . ARG A 1 93 ? -13.446 6.420 0.691 1.00 92.44 93 ARG A C 1
ATOM 789 O O . ARG A 1 93 ? -12.293 6.588 1.075 1.00 92.44 93 ARG A O 1
ATOM 796 N N . THR A 1 94 ? -13.904 7.033 -0.395 1.00 93.69 94 THR A N 1
ATOM 797 C CA . THR A 1 94 ? -13.071 7.922 -1.221 1.00 93.69 94 THR A CA 1
ATOM 798 C C . THR A 1 94 ? -12.683 9.217 -0.504 1.00 93.69 94 THR A C 1
ATOM 800 O O . THR A 1 94 ? -11.567 9.689 -0.674 1.00 93.69 94 THR A O 1
ATOM 803 N N . ASP A 1 95 ? -13.557 9.752 0.352 1.00 93.19 95 ASP A N 1
ATOM 804 C CA . ASP A 1 95 ? -13.278 10.922 1.198 1.00 93.19 95 ASP A CA 1
ATOM 805 C C . ASP A 1 95 ? -12.175 10.638 2.225 1.00 93.19 95 ASP A C 1
ATOM 807 O O . ASP A 1 95 ? -11.268 11.441 2.421 1.00 93.19 95 ASP A O 1
ATOM 811 N N . GLU A 1 96 ? -12.193 9.444 2.810 1.00 94.62 96 GLU A N 1
ATOM 812 C CA . GLU A 1 96 ? -11.147 8.968 3.717 1.00 94.62 96 GLU A CA 1
ATOM 813 C C . GLU A 1 96 ? -9.796 8.806 2.989 1.00 94.62 96 GLU A C 1
ATOM 815 O O . GLU A 1 96 ? -8.733 9.084 3.549 1.00 94.62 96 GLU A O 1
ATOM 820 N N . ALA A 1 97 ? -9.822 8.399 1.715 1.00 94.81 97 ALA A N 1
ATOM 821 C CA . ALA A 1 97 ? -8.625 8.355 0.880 1.00 94.81 97 ALA A CA 1
ATOM 822 C C . ALA A 1 97 ? -8.084 9.754 0.550 1.00 94.81 97 ALA A C 1
ATOM 824 O O . ALA A 1 97 ? -6.867 9.944 0.563 1.00 94.81 97 ALA A O 1
ATOM 825 N N . ASP A 1 98 ? -8.953 10.740 0.319 1.00 94.50 98 ASP A N 1
ATOM 826 C CA . ASP A 1 98 ? -8.531 12.134 0.146 1.00 94.50 98 ASP A CA 1
ATOM 827 C C . ASP A 1 98 ? -7.908 12.699 1.425 1.00 94.50 98 ASP A C 1
ATOM 829 O O . ASP A 1 98 ? -6.918 13.429 1.363 1.00 94.50 98 ASP A O 1
ATOM 833 N N . ASP A 1 99 ? -8.428 12.337 2.597 1.00 95.38 99 ASP A N 1
ATOM 834 C CA . ASP A 1 99 ? -7.831 12.740 3.871 1.00 95.38 99 ASP A CA 1
ATOM 835 C C . ASP A 1 99 ? -6.445 12.117 4.080 1.00 95.38 99 ASP A C 1
ATOM 837 O O . ASP A 1 99 ? -5.529 12.794 4.558 1.00 95.38 99 ASP A O 1
ATOM 841 N N . TRP A 1 100 ? -6.236 10.878 3.626 1.00 95.62 100 TRP A N 1
ATOM 842 C CA . TRP A 1 100 ? -4.899 10.287 3.550 1.00 95.62 100 TRP A CA 1
ATOM 843 C C . TRP A 1 100 ? -3.984 11.040 2.576 1.00 95.62 100 TRP A C 1
ATOM 845 O O . TRP A 1 100 ? -2.833 11.309 2.923 1.00 95.62 100 TRP A O 1
ATOM 855 N N . MET A 1 101 ? -4.473 11.456 1.399 1.00 95.94 101 MET A N 1
ATOM 856 C CA . MET A 1 101 ? -3.676 12.271 0.465 1.00 95.94 101 MET A CA 1
ATOM 857 C C . MET A 1 101 ? -3.281 13.617 1.088 1.00 95.94 101 MET A C 1
ATOM 859 O O . MET A 1 101 ? -2.120 14.017 1.004 1.00 95.94 101 MET A O 1
ATOM 863 N N . LYS A 1 102 ? -4.206 14.290 1.787 1.00 94.75 102 LYS A N 1
ATOM 864 C CA . LYS A 1 102 ? -3.919 15.534 2.523 1.00 94.75 102 LYS A CA 1
ATOM 865 C C . LYS A 1 102 ? -2.894 15.315 3.634 1.00 94.75 102 LYS A C 1
ATOM 867 O O . LYS A 1 102 ? -2.050 16.180 3.853 1.00 94.75 102 LYS A O 1
ATOM 872 N N . ALA A 1 103 ? -2.967 14.192 4.347 1.00 94.06 103 ALA A N 1
ATOM 873 C CA . ALA A 1 103 ? -1.999 13.859 5.386 1.00 94.06 103 ALA A CA 1
ATOM 874 C C . ALA A 1 103 ? -0.603 13.613 4.798 1.00 94.06 103 ALA A C 1
ATOM 876 O O . ALA A 1 103 ? 0.374 14.117 5.343 1.00 94.06 103 ALA A O 1
ATOM 877 N N . LEU A 1 104 ? -0.506 12.909 3.664 1.00 93.94 104 LEU A N 1
ATOM 878 C CA . LEU A 1 104 ? 0.758 12.713 2.949 1.00 93.94 104 LEU A CA 1
ATOM 879 C C . LEU A 1 104 ? 1.344 14.032 2.434 1.00 93.94 104 LEU A C 1
ATOM 881 O O . LEU A 1 104 ? 2.541 14.246 2.574 1.00 93.94 104 LEU A O 1
ATOM 885 N N . ALA A 1 105 ? 0.516 14.934 1.901 1.00 91.62 105 ALA A N 1
ATOM 886 C CA . ALA A 1 105 ? 0.969 16.230 1.391 1.00 91.62 105 ALA A CA 1
ATOM 887 C C . ALA A 1 105 ? 1.549 17.153 2.479 1.00 91.62 105 ALA A C 1
ATOM 889 O O . ALA A 1 105 ? 2.324 18.051 2.173 1.00 91.62 105 ALA A O 1
ATOM 890 N N . LYS A 1 106 ? 1.173 16.947 3.748 1.00 92.00 106 LYS A N 1
ATOM 891 C CA . LYS A 1 106 ? 1.680 17.715 4.899 1.00 92.00 106 LYS A CA 1
ATOM 892 C C . LYS A 1 106 ? 2.969 17.147 5.497 1.00 92.00 106 LYS A C 1
ATOM 894 O O . LYS A 1 106 ? 3.474 17.707 6.465 1.00 92.00 106 LYS A O 1
ATOM 899 N N . ARG A 1 107 ? 3.451 16.003 5.007 1.00 89.75 107 ARG A N 1
ATOM 900 C CA . ARG A 1 107 ? 4.627 15.327 5.556 1.00 89.75 107 ARG A CA 1
ATOM 901 C C . ARG A 1 107 ? 5.889 15.759 4.827 1.00 89.75 107 ARG A C 1
ATOM 903 O O . ARG A 1 107 ? 6.084 15.404 3.671 1.00 89.75 107 ARG A O 1
ATOM 910 N N . ASP A 1 108 ? 6.781 16.425 5.552 1.00 87.00 108 ASP A N 1
ATOM 911 C CA . ASP A 1 108 ? 8.080 16.861 5.023 1.00 87.00 108 ASP A CA 1
ATOM 912 C C . ASP A 1 108 ? 9.103 15.714 4.914 1.00 87.00 108 ASP A C 1
ATOM 914 O O . ASP A 1 108 ? 10.142 15.849 4.272 1.00 87.00 108 ASP A O 1
ATOM 918 N N . ASP A 1 109 ? 8.827 14.565 5.539 1.00 90.44 109 ASP A N 1
ATOM 919 C CA . ASP A 1 109 ? 9.725 13.408 5.578 1.00 90.44 109 ASP A CA 1
ATOM 920 C C . ASP A 1 109 ? 9.512 12.412 4.423 1.00 90.44 109 ASP A C 1
ATOM 922 O O . ASP A 1 109 ? 10.242 11.425 4.303 1.00 90.44 109 ASP A O 1
ATOM 926 N N . ILE A 1 110 ? 8.520 12.651 3.559 1.00 87.56 110 ILE A N 1
ATOM 927 C CA . ILE A 1 110 ? 8.183 11.783 2.427 1.00 87.56 110 ILE A CA 1
ATOM 928 C C . ILE A 1 110 ? 8.423 12.528 1.112 1.00 87.56 110 ILE A C 1
ATOM 930 O O . ILE A 1 110 ? 7.926 13.626 0.900 1.00 87.56 110 ILE A O 1
ATOM 934 N N . SER A 1 111 ? 9.139 11.893 0.178 1.00 89.50 111 SER A N 1
ATOM 935 C CA . SER A 1 111 ? 9.304 12.439 -1.173 1.00 89.50 111 SER A CA 1
ATOM 936 C C . SER A 1 111 ? 8.015 12.359 -1.996 1.00 89.50 111 SER A C 1
ATOM 938 O O . SER A 1 111 ? 7.244 11.406 -1.867 1.00 89.50 111 SER A O 1
ATOM 940 N N . GLU A 1 112 ? 7.827 13.291 -2.933 1.00 86.94 112 GLU A N 1
ATOM 941 C CA . GLU A 1 112 ? 6.660 13.309 -3.831 1.00 86.94 112 GLU A CA 1
ATOM 942 C C . GLU A 1 112 ? 6.493 11.989 -4.606 1.00 86.94 112 GLU A C 1
ATOM 944 O O . GLU A 1 112 ? 5.405 11.420 -4.660 1.00 86.94 112 GLU A O 1
ATOM 949 N N . SER A 1 113 ? 7.597 11.412 -5.095 1.00 88.62 113 SER A N 1
ATOM 950 C CA . SER A 1 113 ? 7.594 10.089 -5.740 1.00 88.62 113 SER A CA 1
ATOM 951 C C . SER A 1 113 ? 7.059 8.994 -4.807 1.00 88.62 113 SER A C 1
ATOM 953 O O . SER A 1 113 ? 6.287 8.126 -5.220 1.00 88.62 113 SER A O 1
ATOM 955 N N . SER A 1 114 ? 7.416 9.025 -3.520 1.00 90.50 114 SER A N 1
ATOM 956 C CA . SER A 1 114 ? 6.884 8.070 -2.542 1.00 90.50 114 SER A CA 1
ATOM 957 C C . SER A 1 114 ? 5.387 8.286 -2.313 1.00 90.50 114 SER A C 1
ATOM 959 O O . SER A 1 114 ? 4.641 7.306 -2.294 1.00 90.50 114 SER A O 1
ATOM 961 N N . ALA A 1 115 ? 4.934 9.542 -2.212 1.00 92.44 115 ALA A N 1
ATOM 962 C CA . ALA A 1 115 ? 3.517 9.902 -2.115 1.00 92.44 115 ALA A CA 1
ATOM 963 C C . ALA A 1 115 ? 2.711 9.413 -3.334 1.00 92.44 115 ALA A C 1
ATOM 965 O O . ALA A 1 115 ? 1.702 8.726 -3.163 1.00 92.44 115 ALA A O 1
ATOM 966 N N . CYS A 1 116 ? 3.225 9.615 -4.551 1.00 93.19 116 CYS A N 1
ATOM 967 C CA . CYS A 1 116 ? 2.659 9.074 -5.793 1.00 93.19 116 CYS A CA 1
ATOM 968 C C . CYS A 1 116 ? 2.510 7.549 -5.733 1.00 93.19 116 CYS A C 1
ATOM 970 O O . CYS A 1 116 ? 1.489 6.971 -6.114 1.00 93.19 116 CYS A O 1
ATOM 972 N N . HIS A 1 117 ? 3.507 6.856 -5.191 1.00 93.38 117 HIS A N 1
ATOM 973 C CA . HIS A 1 117 ? 3.432 5.414 -5.030 1.00 93.38 117 HIS A CA 1
ATOM 974 C C . HIS A 1 117 ? 2.419 4.947 -3.970 1.00 93.38 117 HIS A C 1
ATOM 976 O O . HIS A 1 117 ? 1.834 3.870 -4.139 1.00 93.38 117 HIS A O 1
ATOM 982 N N . TYR A 1 118 ? 2.198 5.716 -2.899 1.00 95.44 118 TYR A N 1
ATOM 983 C CA . TYR A 1 118 ? 1.107 5.466 -1.950 1.00 95.44 118 TYR A CA 1
ATOM 984 C C . TYR A 1 118 ? -0.258 5.679 -2.612 1.00 95.44 118 TYR A C 1
ATOM 986 O O . TYR A 1 118 ? -1.130 4.818 -2.488 1.00 95.44 118 TYR A O 1
ATOM 994 N N . GLN A 1 119 ? -0.416 6.749 -3.393 1.00 95.69 119 GLN A N 1
ATOM 995 C CA . GLN A 1 119 ? -1.631 7.027 -4.162 1.00 95.69 119 GLN A CA 1
ATOM 996 C C . GLN A 1 119 ? -1.946 5.901 -5.159 1.00 95.69 119 GLN A C 1
ATOM 998 O O . GLN A 1 119 ? -3.055 5.367 -5.173 1.00 95.69 119 GLN A O 1
ATOM 1003 N N . LYS A 1 120 ? -0.947 5.430 -5.918 1.00 95.00 120 LYS A N 1
ATOM 1004 C CA . LYS A 1 120 ? -1.085 4.266 -6.817 1.00 95.00 120 LYS A CA 1
ATOM 1005 C C . LYS A 1 120 ? -1.537 3.003 -6.077 1.00 95.00 120 LYS A C 1
ATOM 1007 O O . LYS A 1 120 ? -2.278 2.200 -6.642 1.00 95.00 120 LYS A O 1
ATOM 1012 N N . ALA A 1 121 ? -1.092 2.793 -4.837 1.00 96.38 121 ALA A N 1
ATOM 1013 C CA . ALA A 1 121 ? -1.546 1.661 -4.031 1.00 96.38 121 ALA A CA 1
ATOM 1014 C C . ALA A 1 121 ? -3.026 1.812 -3.634 1.00 96.38 121 ALA A C 1
ATOM 1016 O O . ALA A 1 121 ? -3.785 0.856 -3.796 1.00 96.38 121 ALA A O 1
ATOM 1017 N N . ALA A 1 122 ? -3.453 3.006 -3.209 1.00 96.38 122 ALA A N 1
ATOM 1018 C CA . ALA A 1 122 ? -4.854 3.301 -2.902 1.00 96.38 122 ALA A CA 1
ATOM 1019 C C . ALA A 1 122 ? -5.772 3.119 -4.129 1.00 96.38 122 ALA A C 1
ATOM 1021 O O . ALA A 1 122 ? -6.811 2.468 -4.024 1.00 96.38 122 ALA A O 1
ATOM 1022 N N . HIS A 1 123 ? -5.352 3.554 -5.324 1.00 95.00 123 HIS A N 1
ATOM 1023 C CA . HIS A 1 123 ? -6.103 3.286 -6.560 1.00 95.00 123 HIS A CA 1
ATOM 1024 C C . HIS A 1 123 ? -6.308 1.791 -6.821 1.00 95.00 123 HIS A C 1
ATOM 1026 O O . HIS A 1 123 ? -7.396 1.380 -7.220 1.00 95.00 123 HIS A O 1
ATOM 1032 N N . LYS A 1 124 ? -5.291 0.951 -6.583 1.00 95.19 124 LYS A N 1
ATOM 1033 C CA . LYS A 1 124 ? -5.433 -0.506 -6.742 1.00 95.19 124 LYS A CA 1
ATOM 1034 C C . LYS A 1 124 ? -6.448 -1.096 -5.765 1.00 95.19 124 LYS A C 1
ATOM 1036 O O . LYS A 1 124 ? -7.177 -2.003 -6.153 1.00 95.19 124 LYS A O 1
ATOM 1041 N N . TYR A 1 125 ? -6.525 -0.574 -4.541 1.00 95.50 125 TYR A N 1
ATOM 1042 C CA . TYR A 1 125 ? -7.550 -0.975 -3.577 1.00 95.50 125 TYR A CA 1
ATOM 1043 C C . TYR A 1 125 ? -8.964 -0.625 -4.066 1.00 95.50 125 TYR A C 1
ATOM 1045 O O . TYR A 1 125 ? -9.832 -1.496 -4.079 1.00 95.50 125 TYR A O 1
ATOM 1053 N N . PHE A 1 126 ? -9.195 0.596 -4.557 1.00 94.19 126 PHE A N 1
ATOM 1054 C CA . PHE A 1 126 ? -10.502 0.956 -5.124 1.00 94.19 126 PHE A CA 1
ATOM 1055 C C . PHE A 1 126 ? -10.830 0.159 -6.390 1.00 94.19 126 PHE A C 1
ATOM 1057 O O . PHE A 1 126 ? -11.969 -0.267 -6.576 1.00 94.19 126 PHE A O 1
ATOM 1064 N N . LYS A 1 127 ? -9.826 -0.134 -7.224 1.00 92.56 127 LYS A N 1
ATOM 1065 C CA . LYS A 1 127 ? -9.985 -1.028 -8.376 1.00 92.56 127 LYS A CA 1
ATOM 1066 C C . LYS A 1 127 ? -10.409 -2.435 -7.939 1.00 92.56 127 LYS A C 1
ATOM 1068 O O . LYS A 1 127 ? -11.305 -2.999 -8.560 1.00 92.56 127 LYS A O 1
ATOM 1073 N N . TYR A 1 128 ? -9.820 -2.978 -6.874 1.00 93.25 128 TYR A N 1
ATOM 1074 C CA . TYR A 1 128 ? -10.241 -4.251 -6.282 1.00 93.25 128 TYR A CA 1
ATOM 1075 C C . TYR A 1 128 ? -11.695 -4.191 -5.797 1.00 93.25 128 TYR A C 1
ATOM 1077 O O . TYR A 1 128 ? -12.494 -5.036 -6.188 1.00 93.25 128 TYR A O 1
ATOM 1085 N N . LEU A 1 129 ? -12.074 -3.162 -5.028 1.00 91.31 129 LEU A N 1
ATOM 1086 C CA . LEU A 1 129 ? -13.456 -2.999 -4.558 1.00 91.31 129 LEU A CA 1
ATOM 1087 C C . LEU A 1 129 ? -14.466 -2.942 -5.709 1.00 91.31 129 LEU A C 1
ATOM 1089 O O . LEU A 1 129 ? -15.542 -3.526 -5.610 1.00 91.31 129 LEU A O 1
ATOM 1093 N N . ARG A 1 130 ? -14.114 -2.266 -6.803 1.00 89.56 130 ARG A N 1
ATOM 1094 C CA . ARG A 1 130 ? -14.967 -2.179 -7.987 1.00 89.56 130 ARG A CA 1
ATOM 1095 C C . ARG A 1 130 ? -15.183 -3.533 -8.661 1.00 89.56 130 ARG A C 1
ATOM 1097 O O . ARG A 1 130 ? -16.294 -3.814 -9.082 1.00 89.56 130 ARG A O 1
ATOM 1104 N N . ASN A 1 131 ? -14.135 -4.348 -8.785 1.00 86.12 131 ASN A N 1
ATOM 1105 C CA . ASN A 1 131 ? -14.219 -5.618 -9.515 1.00 86.12 131 ASN A CA 1
ATOM 1106 C C . ASN A 1 131 ? -14.788 -6.754 -8.654 1.00 86.12 131 ASN A C 1
ATOM 1108 O O . ASN A 1 131 ? -15.645 -7.494 -9.114 1.00 86.12 131 ASN A O 1
ATOM 1112 N N . GLU A 1 132 ? -14.329 -6.891 -7.411 1.00 80.75 132 GLU A N 1
ATOM 1113 C CA . GLU A 1 132 ? -14.643 -8.058 -6.569 1.00 80.75 132 GLU A CA 1
ATOM 1114 C C . GLU A 1 132 ? -15.830 -7.830 -5.633 1.00 80.75 132 GLU A C 1
ATOM 1116 O O . GLU A 1 132 ? -16.455 -8.780 -5.165 1.00 80.75 132 GLU A O 1
ATOM 1121 N N . LYS A 1 133 ? -16.136 -6.571 -5.304 1.00 73.81 133 LYS A N 1
ATOM 1122 C CA . LYS A 1 133 ? -17.244 -6.227 -4.399 1.00 73.81 133 LYS A CA 1
ATOM 1123 C C . LYS A 1 133 ? -18.415 -5.567 -5.120 1.00 73.81 133 LYS A C 1
ATOM 1125 O O . LYS A 1 133 ? -19.304 -5.073 -4.431 1.00 73.81 133 LYS A O 1
ATOM 1130 N N . ASP A 1 134 ? -18.385 -5.558 -6.457 1.00 74.50 134 ASP A N 1
ATOM 1131 C CA . ASP A 1 134 ? -19.399 -4.971 -7.345 1.00 74.50 134 ASP A CA 1
ATOM 1132 C C . ASP A 1 134 ? -19.845 -3.576 -6.884 1.00 74.50 134 ASP A C 1
ATOM 1134 O O . ASP A 1 134 ? -21.024 -3.228 -6.831 1.00 74.50 134 ASP A O 1
ATOM 1138 N N . ARG A 1 135 ? -18.873 -2.777 -6.426 1.00 74.69 135 ARG A N 1
ATOM 1139 C CA . ARG A 1 135 ? -19.140 -1.425 -5.948 1.00 74.69 135 ARG A CA 1
ATOM 1140 C C . ARG A 1 135 ? -18.924 -0.442 -7.085 1.00 74.69 135 ARG A C 1
ATOM 1142 O O . ARG A 1 135 ? -17.829 -0.369 -7.643 1.00 74.69 135 ARG A O 1
ATOM 1149 N N . GLU A 1 136 ? -19.923 0.388 -7.355 1.00 78.50 136 GLU A N 1
ATOM 1150 C CA . GLU A 1 136 ? -19.796 1.553 -8.237 1.00 78.50 136 GLU A CA 1
ATOM 1151 C C . GLU A 1 136 ? -18.983 2.662 -7.549 1.00 78.50 136 GLU A C 1
ATOM 1153 O O . GLU A 1 136 ? -19.493 3.712 -7.168 1.00 78.50 136 GLU A O 1
ATOM 1158 N N . ILE A 1 137 ? -17.696 2.397 -7.322 1.00 81.75 137 ILE A N 1
ATOM 1159 C CA . ILE A 1 137 ? -16.763 3.335 -6.703 1.00 81.75 137 ILE A CA 1
ATOM 1160 C C . ILE A 1 137 ? -15.697 3.694 -7.730 1.00 81.75 137 ILE A C 1
ATOM 1162 O O . ILE A 1 137 ? -14.882 2.861 -8.135 1.00 81.75 137 ILE A O 1
ATOM 1166 N N . THR A 1 138 ? -15.693 4.966 -8.108 1.00 85.00 138 THR A N 1
ATOM 1167 C CA . THR A 1 138 ? -14.601 5.610 -8.834 1.00 85.00 138 THR A CA 1
ATOM 1168 C C . THR A 1 138 ? -14.012 6.660 -7.908 1.00 85.00 138 THR A C 1
ATOM 1170 O O . THR A 1 138 ? -14.751 7.447 -7.319 1.00 85.00 138 THR A O 1
ATOM 1173 N N . TRP A 1 139 ? -12.693 6.639 -7.740 1.00 91.19 139 TRP A N 1
ATOM 1174 C CA . TRP A 1 139 ? -11.988 7.613 -6.919 1.00 91.19 139 TRP A CA 1
ATOM 1175 C C . TRP A 1 139 ? -11.153 8.519 -7.812 1.00 91.19 139 TRP A C 1
ATOM 1177 O O . TRP A 1 139 ? -10.194 8.054 -8.428 1.00 91.19 139 TRP A O 1
ATOM 1187 N N . GLU A 1 140 ? -11.536 9.791 -7.840 1.00 90.94 140 GLU A N 1
ATOM 1188 C CA . GLU A 1 140 ? -10.779 10.883 -8.443 1.00 90.94 140 GLU A CA 1
ATOM 1189 C C . GLU A 1 140 ? -10.180 11.708 -7.294 1.00 90.94 140 GLU A C 1
ATOM 1191 O O . GLU A 1 140 ? -10.939 12.350 -6.560 1.00 90.94 140 GLU A O 1
ATOM 1196 N N . PRO A 1 141 ? -8.862 11.624 -7.054 1.00 89.94 141 PRO A N 1
ATOM 1197 C CA . PRO A 1 141 ? -8.236 12.228 -5.887 1.00 89.94 141 PRO A CA 1
ATOM 1198 C C . PRO A 1 141 ? -8.208 13.756 -5.986 1.00 89.94 141 PRO A C 1
ATOM 1200 O O . PRO A 1 141 ? -7.882 14.320 -7.027 1.00 89.94 141 PRO A O 1
ATOM 1203 N N . ALA A 1 142 ? -8.459 14.444 -4.871 1.00 88.25 142 ALA A N 1
ATOM 1204 C CA . ALA A 1 142 ? -8.377 15.911 -4.836 1.00 88.25 142 ALA A CA 1
ATOM 1205 C C . ALA A 1 142 ? -6.933 16.448 -4.929 1.00 88.25 142 ALA A C 1
ATOM 1207 O O . ALA A 1 142 ? -6.712 17.589 -5.335 1.00 88.25 142 ALA A O 1
ATOM 1208 N N . ILE A 1 143 ? -5.953 15.642 -4.510 1.00 88.19 143 ILE A N 1
ATOM 1209 C CA . ILE A 1 143 ? -4.521 15.947 -4.581 1.00 88.19 143 ILE A CA 1
ATOM 1210 C C . ILE A 1 143 ? -3.865 14.852 -5.412 1.00 88.19 143 ILE A C 1
ATOM 1212 O O . ILE A 1 143 ? -3.895 13.682 -5.030 1.00 88.19 143 ILE A O 1
ATOM 1216 N N . GLU A 1 144 ? -3.247 15.230 -6.524 1.00 90.06 144 GLU A N 1
ATOM 1217 C CA . GLU A 1 144 ? -2.462 14.328 -7.361 1.00 90.06 144 GLU A CA 1
ATOM 1218 C C . GLU A 1 144 ? -0.973 14.513 -7.090 1.00 90.06 144 GLU A C 1
ATOM 1220 O O . GLU A 1 144 ? -0.467 15.635 -7.069 1.00 90.06 144 GLU A O 1
ATOM 1225 N N . PHE A 1 145 ? -0.268 13.402 -6.891 1.00 87.31 145 PHE A N 1
ATOM 1226 C CA . PHE A 1 145 ? 1.183 13.394 -6.762 1.00 87.31 145 PHE A CA 1
ATOM 1227 C C . PHE A 1 145 ? 1.812 12.919 -8.065 1.00 87.31 145 PHE A C 1
ATOM 1229 O O . PHE A 1 145 ? 1.438 11.870 -8.605 1.00 87.31 145 PHE A O 1
ATOM 1236 N N . SER A 1 146 ? 2.825 13.641 -8.534 1.00 83.25 146 SER A N 1
ATOM 1237 C CA . SER A 1 146 ? 3.598 13.216 -9.693 1.00 83.25 146 SER A CA 1
ATOM 1238 C C . SER A 1 146 ? 4.831 12.428 -9.262 1.00 83.25 146 SER A C 1
ATOM 1240 O O . SER A 1 146 ? 5.361 12.594 -8.165 1.00 83.25 146 SER A O 1
ATOM 1242 N N . ASP A 1 147 ? 5.303 11.535 -10.129 1.00 75.06 147 ASP A N 1
ATOM 1243 C CA . ASP A 1 147 ? 6.598 10.893 -9.937 1.00 75.06 147 ASP A CA 1
ATOM 1244 C C . ASP A 1 147 ? 7.649 11.617 -10.788 1.00 75.06 147 ASP A C 1
ATOM 1246 O O . ASP A 1 147 ? 7.771 11.312 -11.984 1.00 75.06 147 ASP A O 1
ATOM 1250 N N . PRO A 1 148 ? 8.431 12.551 -10.207 1.00 60.56 148 PRO A N 1
ATOM 1251 C CA . PRO A 1 148 ? 9.437 13.299 -10.953 1.00 60.56 148 PRO A CA 1
ATOM 1252 C C . PRO A 1 148 ? 10.539 12.394 -11.516 1.00 60.56 148 PRO A C 1
ATOM 1254 O O . PRO A 1 148 ? 11.205 12.791 -12.466 1.00 60.56 148 PRO A O 1
ATOM 1257 N N . SER A 1 149 ? 10.702 11.161 -11.012 1.00 55.81 149 SER A N 1
ATOM 1258 C CA . SER A 1 149 ? 11.669 10.195 -11.556 1.00 55.81 149 SER A CA 1
ATOM 1259 C C . SER A 1 149 ? 11.286 9.635 -12.931 1.00 55.81 149 SER A C 1
ATOM 1261 O O . SER A 1 149 ? 12.125 9.040 -13.607 1.00 55.81 149 SER A O 1
ATOM 1263 N N . THR A 1 150 ? 10.049 9.872 -13.386 1.00 52.84 150 THR A N 1
ATOM 1264 C CA . THR A 1 150 ? 9.636 9.590 -14.771 1.00 52.84 150 THR A CA 1
ATOM 1265 C C . THR A 1 150 ? 10.363 10.506 -15.761 1.00 52.84 150 THR A C 1
ATOM 1267 O O . THR A 1 150 ? 10.617 10.105 -16.897 1.00 52.84 150 THR A O 1
ATOM 1270 N N . ASN A 1 151 ? 10.779 11.703 -15.324 1.00 50.44 151 ASN A N 1
ATOM 1271 C CA . ASN A 1 151 ? 11.798 12.463 -16.033 1.00 50.44 151 ASN A CA 1
ATOM 1272 C C . ASN A 1 151 ? 13.145 11.798 -15.747 1.00 50.44 151 ASN A C 1
ATOM 1274 O O . ASN A 1 151 ? 13.777 12.056 -14.724 1.00 50.44 151 ASN A O 1
ATOM 1278 N N . TYR A 1 152 ? 13.557 10.914 -16.657 1.00 49.88 152 TYR A N 1
ATOM 1279 C CA . TYR A 1 152 ? 14.876 10.284 -16.707 1.00 49.88 152 TYR A CA 1
ATOM 1280 C C . TYR A 1 152 ? 15.966 11.365 -16.845 1.00 49.88 152 TYR A C 1
ATOM 1282 O O . TYR A 1 152 ? 16.544 11.574 -17.910 1.00 49.88 152 TYR A O 1
ATOM 1290 N N . GLN A 1 153 ? 16.266 12.088 -15.767 1.00 57.16 153 GLN A N 1
ATOM 1291 C CA . GLN A 1 153 ? 17.555 12.744 -15.646 1.00 57.16 153 GLN A CA 1
ATOM 1292 C C . GLN A 1 153 ? 18.565 11.618 -15.475 1.00 57.16 153 GLN A C 1
ATOM 1294 O O . GLN A 1 153 ? 18.563 10.901 -14.470 1.00 57.16 153 GLN A O 1
ATOM 1299 N N . VAL A 1 154 ? 19.364 11.400 -16.519 1.00 57.75 154 VAL A N 1
ATOM 1300 C CA . VAL A 1 154 ? 20.495 10.477 -16.492 1.00 57.75 154 VAL A CA 1
ATOM 1301 C C . VAL A 1 154 ? 21.321 10.854 -15.268 1.00 57.75 154 VAL A C 1
ATOM 1303 O O . VAL A 1 154 ? 21.872 11.950 -15.216 1.00 57.75 154 VAL A O 1
ATOM 1306 N N . ARG A 1 155 ? 21.349 9.988 -14.247 1.00 61.84 155 ARG A N 1
ATOM 1307 C CA . ARG A 1 155 ? 22.268 10.187 -13.125 1.00 61.84 155 ARG A CA 1
ATOM 1308 C C . ARG A 1 155 ? 23.659 10.215 -13.733 1.00 61.84 155 ARG A C 1
ATOM 1310 O O . ARG A 1 155 ? 23.998 9.281 -14.457 1.00 61.84 155 ARG A O 1
ATOM 1317 N N . GLU A 1 156 ? 24.412 11.280 -13.490 1.00 72.94 156 GLU A N 1
ATOM 1318 C CA . GLU A 1 156 ? 25.778 11.391 -13.988 1.00 72.94 156 GLU A CA 1
ATOM 1319 C C . GLU A 1 156 ? 26.553 10.152 -13.534 1.00 72.94 156 GLU A C 1
ATOM 1321 O O . GLU A 1 156 ? 26.717 9.880 -12.342 1.00 72.94 156 GLU A O 1
ATOM 1326 N N . TYR A 1 157 ? 26.914 9.311 -14.498 1.00 79.12 157 TYR A N 1
ATOM 1327 C CA . TYR A 1 157 ? 27.692 8.117 -14.232 1.00 79.12 157 TYR A CA 1
ATOM 1328 C C . TYR A 1 157 ? 29.152 8.520 -14.208 1.00 79.12 157 TYR A C 1
ATOM 1330 O O . TYR A 1 157 ? 29.603 9.197 -15.127 1.00 79.12 157 TYR A O 1
ATOM 1338 N N . LEU A 1 158 ? 29.899 8.016 -13.223 1.00 84.25 158 LEU A N 1
ATOM 1339 C CA . LEU A 1 158 ? 31.349 8.150 -13.244 1.00 84.25 158 LEU A CA 1
ATOM 1340 C C . LEU A 1 158 ? 31.885 7.551 -14.543 1.00 84.25 158 LEU A C 1
ATOM 1342 O O . LEU A 1 158 ? 31.729 6.342 -14.795 1.00 84.25 158 LEU A O 1
ATOM 1346 N N . THR A 1 159 ? 32.518 8.410 -15.328 1.00 86.44 159 THR A N 1
ATOM 1347 C CA . THR A 1 159 ? 33.323 8.080 -16.496 1.00 86.44 159 THR A CA 1
ATOM 1348 C C . THR A 1 159 ? 34.478 7.164 -16.099 1.00 86.44 159 THR A C 1
ATOM 1350 O O . THR A 1 159 ? 34.779 6.940 -14.919 1.00 86.44 159 THR A O 1
ATOM 1353 N N . ARG A 1 160 ? 35.133 6.560 -17.090 1.00 84.62 160 ARG A N 1
ATOM 1354 C CA . ARG A 1 160 ? 36.262 5.658 -16.833 1.00 84.62 160 ARG A CA 1
ATOM 1355 C C . ARG A 1 160 ? 37.408 6.407 -16.146 1.00 84.62 160 ARG A C 1
ATOM 1357 O O . ARG A 1 160 ? 38.072 5.849 -15.272 1.00 84.62 160 ARG A O 1
ATOM 1364 N N . GLU A 1 161 ? 37.600 7.657 -16.532 1.00 85.00 161 GLU A N 1
ATOM 1365 C CA . GLU A 1 161 ? 38.601 8.583 -16.026 1.00 85.00 161 GLU A CA 1
ATOM 1366 C C . GLU A 1 161 ? 38.329 8.911 -14.554 1.00 85.00 161 GLU A C 1
ATOM 1368 O O . GLU A 1 161 ? 39.197 8.690 -13.712 1.00 85.00 161 GLU A O 1
ATOM 1373 N N . GLU A 1 162 ? 37.099 9.300 -14.208 1.00 87.88 162 GLU A N 1
ATOM 1374 C CA . GLU A 1 162 ? 36.709 9.581 -12.817 1.00 87.88 162 GLU A CA 1
ATOM 1375 C C . GLU A 1 162 ? 36.819 8.340 -11.920 1.00 87.88 162 GLU A C 1
ATOM 1377 O O . GLU A 1 162 ? 37.238 8.433 -10.768 1.00 87.88 162 GLU A O 1
ATOM 1382 N N . ARG A 1 163 ? 36.519 7.143 -12.444 1.00 90.38 163 ARG A N 1
ATOM 1383 C CA . ARG A 1 163 ? 36.743 5.884 -11.707 1.00 90.38 163 ARG A CA 1
ATOM 1384 C C . ARG A 1 163 ? 38.223 5.588 -11.485 1.00 90.38 163 ARG A C 1
ATOM 1386 O O . ARG A 1 163 ? 38.564 4.969 -10.480 1.00 90.38 163 ARG A O 1
ATOM 1393 N N . THR A 1 164 ? 39.084 5.988 -12.419 1.00 87.19 164 THR A N 1
ATOM 1394 C CA . THR A 1 164 ? 40.540 5.821 -12.298 1.00 87.19 164 THR A CA 1
ATOM 1395 C C . THR A 1 164 ? 41.078 6.750 -11.218 1.00 87.19 164 THR A C 1
ATOM 1397 O O . THR A 1 164 ? 41.750 6.281 -10.307 1.00 87.19 164 THR A O 1
ATOM 1400 N N . GLN A 1 165 ? 40.664 8.018 -11.240 1.00 87.69 165 GLN A N 1
ATOM 1401 C CA . GLN A 1 165 ? 41.023 9.006 -10.220 1.00 87.69 165 GLN A CA 1
ATOM 1402 C C . GLN A 1 165 ? 40.519 8.607 -8.830 1.00 87.69 165 GLN A C 1
ATOM 1404 O O . GLN A 1 165 ? 41.273 8.651 -7.863 1.00 87.69 165 GLN A O 1
ATOM 1409 N N . LEU A 1 166 ? 39.267 8.145 -8.721 1.00 87.50 166 LEU A N 1
ATOM 1410 C CA . LEU A 1 166 ? 38.717 7.657 -7.455 1.00 87.50 166 LEU A CA 1
ATOM 1411 C C . LEU A 1 166 ? 39.515 6.458 -6.925 1.00 87.50 166 LEU A C 1
ATOM 1413 O O . LEU A 1 166 ? 39.772 6.364 -5.730 1.00 87.50 166 LEU A O 1
ATOM 1417 N N . ARG A 1 167 ? 39.924 5.541 -7.810 1.00 86.00 167 ARG A N 1
ATOM 1418 C CA . ARG A 1 167 ? 40.740 4.383 -7.435 1.00 86.00 167 ARG A CA 1
ATOM 1419 C C . ARG A 1 167 ? 42.121 4.802 -6.937 1.00 86.00 167 ARG A C 1
ATOM 1421 O O . ARG A 1 1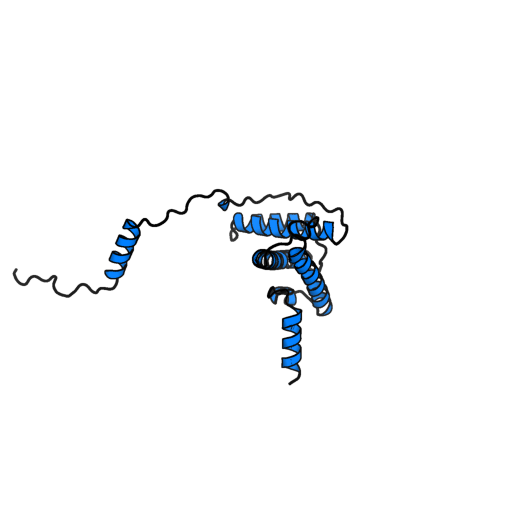67 ? 42.561 4.263 -5.930 1.00 86.00 167 ARG A O 1
ATOM 1428 N N . GLU A 1 168 ? 42.792 5.712 -7.634 1.00 84.69 168 GLU A N 1
ATOM 1429 C CA . GLU A 1 168 ? 44.107 6.230 -7.237 1.00 84.69 168 GLU A CA 1
ATOM 1430 C C . GLU A 1 168 ? 44.028 6.951 -5.890 1.00 84.69 168 GLU A C 1
ATOM 1432 O O . GLU A 1 168 ? 44.774 6.606 -4.979 1.00 84.69 168 GLU A O 1
ATOM 1437 N N . ALA A 1 169 ? 43.038 7.831 -5.713 1.00 85.81 169 ALA A N 1
ATOM 1438 C CA . ALA A 1 169 ? 42.806 8.528 -4.453 1.00 85.81 169 ALA A CA 1
ATOM 1439 C C . ALA A 1 169 ? 42.533 7.563 -3.287 1.00 85.81 169 ALA A C 1
ATOM 1441 O O . ALA A 1 169 ? 43.050 7.765 -2.196 1.00 85.81 169 ALA A O 1
ATOM 1442 N N . VAL A 1 170 ? 41.764 6.487 -3.502 1.00 86.06 170 VAL A N 1
ATOM 1443 C CA . VAL A 1 170 ? 41.529 5.448 -2.480 1.00 86.06 170 VAL A CA 1
ATOM 1444 C C . VAL A 1 170 ? 42.794 4.640 -2.177 1.00 86.06 170 VAL A C 1
ATOM 1446 O O . VAL A 1 170 ? 42.964 4.207 -1.045 1.00 86.06 170 VAL A O 1
ATOM 1449 N N . MET A 1 171 ? 43.676 4.424 -3.158 1.00 78.25 171 MET A N 1
ATOM 1450 C CA . MET A 1 171 ? 44.954 3.733 -2.931 1.00 78.25 171 MET A CA 1
ATOM 1451 C C . MET A 1 171 ? 45.970 4.609 -2.189 1.00 78.25 171 MET A C 1
ATOM 1453 O O . MET A 1 171 ? 46.849 4.070 -1.526 1.00 78.25 171 MET A O 1
ATOM 1457 N N . GLU A 1 172 ? 45.848 5.931 -2.304 1.00 76.19 172 GLU A N 1
ATOM 1458 C CA . GLU A 1 172 ? 46.695 6.912 -1.619 1.00 76.19 172 GLU A CA 1
ATOM 1459 C C . GLU A 1 172 ? 46.147 7.304 -0.230 1.00 76.19 172 GLU A C 1
ATOM 1461 O O . GLU A 1 172 ? 46.900 7.676 0.676 1.00 76.19 172 GLU A O 1
ATOM 1466 N N . TYR A 1 173 ? 44.835 7.177 -0.022 1.00 66.62 173 TYR A N 1
ATOM 1467 C CA . TYR A 1 173 ? 44.184 7.416 1.263 1.00 66.62 173 TYR A CA 1
ATOM 1468 C C . TYR A 1 173 ? 44.497 6.276 2.252 1.00 66.62 173 TYR A C 1
ATOM 1470 O O . TYR A 1 173 ? 44.309 5.107 1.942 1.00 66.62 173 TYR A O 1
ATOM 1478 N N . GLU A 1 174 ? 44.978 6.631 3.449 1.00 57.19 174 GLU A N 1
ATOM 1479 C CA . GLU A 1 174 ? 45.590 5.759 4.481 1.00 57.19 174 GLU A CA 1
ATOM 1480 C C . GLU A 1 174 ? 47.019 5.255 4.225 1.00 57.19 174 GLU A C 1
ATOM 1482 O O . GLU A 1 174 ? 47.624 4.674 5.132 1.00 57.19 174 GLU A O 1
ATOM 1487 N N . THR A 1 175 ? 47.644 5.556 3.083 1.00 58.38 175 THR A N 1
ATOM 1488 C CA . THR A 1 175 ? 49.109 5.466 3.031 1.00 58.38 175 THR A CA 1
ATOM 1489 C C . THR A 1 175 ? 49.696 6.578 3.892 1.00 58.38 175 THR A C 1
ATOM 1491 O O . THR A 1 175 ? 49.692 7.749 3.521 1.00 58.38 175 THR A O 1
ATOM 1494 N N . ILE A 1 176 ? 50.196 6.210 5.075 1.00 60.28 176 ILE A N 1
ATOM 1495 C CA . ILE A 1 176 ? 51.057 7.079 5.882 1.00 60.28 176 ILE A CA 1
ATOM 1496 C C . ILE A 1 176 ? 52.179 7.552 4.948 1.00 60.28 176 ILE A C 1
ATOM 1498 O O . ILE A 1 176 ? 52.856 6.688 4.376 1.00 60.28 176 ILE A O 1
ATOM 1502 N N . PRO A 1 177 ? 52.387 8.870 4.752 1.00 56.44 177 PRO A N 1
ATOM 1503 C CA . PRO A 1 177 ? 53.476 9.339 3.914 1.00 56.44 177 PRO A CA 1
ATOM 1504 C C . PRO A 1 177 ? 54.771 8.723 4.441 1.00 56.44 177 PRO A C 1
ATOM 1506 O O . PRO A 1 177 ? 55.109 8.849 5.620 1.00 56.44 177 PRO A O 1
ATOM 1509 N N . HIS A 1 178 ? 55.453 7.970 3.580 1.00 47.75 178 HIS A N 1
ATOM 1510 C CA . HIS A 1 178 ? 56.711 7.335 3.935 1.00 47.75 178 HIS A CA 1
ATOM 1511 C C . HIS A 1 178 ? 57.688 8.430 4.388 1.00 47.75 178 HIS A C 1
ATOM 1513 O O . HIS A 1 178 ? 57.804 9.465 3.734 1.00 47.75 178 HIS A O 1
ATOM 1519 N N . TYR A 1 179 ? 58.386 8.190 5.500 1.00 46.53 179 TYR A N 1
ATOM 1520 C CA . TYR A 1 179 ? 59.298 9.088 6.231 1.00 46.53 179 TYR A CA 1
ATOM 1521 C C . TYR A 1 179 ? 60.555 9.537 5.446 1.00 46.53 179 TYR A C 1
ATOM 1523 O O . TYR A 1 179 ? 61.633 9.657 6.016 1.00 46.53 179 TYR A O 1
ATOM 1531 N N . ASN A 1 180 ? 60.465 9.765 4.134 1.00 49.00 180 ASN A N 1
ATOM 1532 C CA . ASN A 1 180 ? 61.606 10.123 3.290 1.00 49.00 180 ASN A CA 1
ATOM 1533 C C . ASN A 1 180 ? 61.441 11.457 2.548 1.00 49.00 180 ASN A C 1
ATOM 1535 O O . ASN A 1 180 ? 62.078 11.679 1.524 1.00 49.00 180 ASN A O 1
ATOM 1539 N N . SER A 1 181 ? 60.613 12.360 3.077 1.00 49.69 181 SER A N 1
ATOM 1540 C CA . SER A 1 181 ? 60.577 13.774 2.679 1.00 49.69 181 SER A CA 1
ATOM 1541 C C . SER A 1 181 ? 61.388 14.673 3.627 1.00 49.69 181 SER A C 1
ATOM 1543 O O . SER A 1 181 ? 61.032 15.829 3.840 1.00 49.69 181 SER A O 1
ATOM 1545 N N . LEU A 1 182 ? 62.464 14.146 4.216 1.00 49.28 182 LEU A N 1
ATOM 1546 C CA . LEU A 1 182 ? 63.558 14.956 4.749 1.00 49.28 182 LEU A CA 1
ATOM 1547 C C . LEU A 1 182 ? 64.783 14.669 3.884 1.00 49.28 182 LEU A C 1
ATOM 1549 O O . LEU A 1 182 ? 65.369 13.593 3.975 1.00 49.28 182 LEU A O 1
ATOM 1553 N N . SER A 1 183 ? 65.143 15.617 3.023 1.00 57.53 183 SER A N 1
ATOM 1554 C CA . SER A 1 183 ? 66.482 15.677 2.446 1.00 57.53 183 SER A CA 1
ATOM 1555 C C . SER A 1 183 ? 67.472 15.969 3.580 1.00 57.53 183 SER A C 1
ATOM 1557 O O . SER A 1 183 ? 67.321 16.995 4.246 1.00 57.53 183 SER A O 1
ATOM 1559 N N . PRO A 1 184 ? 68.465 15.105 3.849 1.00 54.44 184 PRO A N 1
ATOM 1560 C CA . PRO A 1 184 ? 69.634 15.532 4.598 1.00 54.44 184 PRO A CA 1
ATOM 1561 C C . PRO A 1 184 ? 70.461 16.434 3.671 1.00 54.44 184 PRO A C 1
ATOM 1563 O O . PRO A 1 184 ? 70.756 16.001 2.562 1.00 54.44 184 PRO A O 1
ATOM 1566 N N . GLU A 1 185 ? 70.825 17.631 4.147 1.00 46.97 185 GLU A N 1
ATOM 1567 C CA . GLU A 1 185 ? 71.521 18.746 3.455 1.00 46.97 185 GLU A CA 1
ATOM 1568 C C . GLU A 1 185 ? 70.573 19.874 2.995 1.00 46.97 185 GLU A C 1
ATOM 1570 O O . GLU A 1 185 ? 70.138 19.922 1.848 1.00 46.97 185 GLU A O 1
ATOM 1575 N N . GLU A 1 186 ? 70.123 20.718 3.932 1.00 37.69 186 GLU A N 1
ATOM 1576 C CA . GLU A 1 186 ? 70.837 21.904 4.467 1.00 37.69 186 GLU A CA 1
ATOM 1577 C C . GLU A 1 186 ? 70.186 22.265 5.820 1.00 37.69 186 GLU A C 1
ATOM 1579 O O . GLU A 1 186 ? 69.765 23.419 6.058 1.00 37.69 186 GLU A O 1
#

Secondary structure (DSSP, 8-state):
-HHHHHHHHHHHHTEETTEESS-HHHHTT--HHHHHHHHHHHHHHHHHHHHTSSBGGGTB---HHHHHHHHHHHHHHHHHHHHHHTS--S---HHHHHHHHHHHHT-TTS-HHHHHHHHHHHHHHHHHHHHHS--------SSPPP-GGGS-----PPPHHHHHHHHHHHHHTT-PPPS----S--